Protein AF-A0A953BE94-F1 (afdb_monomer_lite)

Structure (mmCIF, N/CA/C/O backbone):
data_AF-A0A953BE94-F1
#
_entry.id   AF-A0A953BE94-F1
#
loop_
_atom_site.group_PDB
_atom_site.id
_atom_site.type_symbol
_atom_site.label_atom_id
_atom_site.label_alt_id
_atom_site.label_comp_id
_atom_site.label_asym_id
_atom_site.label_entity_id
_atom_site.label_seq_id
_atom_site.pdbx_PDB_ins_code
_atom_site.Cartn_x
_atom_site.Cartn_y
_atom_site.Cartn_z
_atom_site.occupancy
_atom_site.B_iso_or_equiv
_atom_site.auth_seq_id
_atom_site.auth_comp_id
_atom_site.auth_asym_id
_atom_site.auth_atom_id
_atom_site.pdbx_PDB_model_num
ATOM 1 N N . MET A 1 1 ? 0.375 1.382 -24.615 1.00 57.31 1 MET A N 1
ATOM 2 C CA . MET A 1 1 ? 0.357 1.898 -23.233 1.00 57.31 1 MET A CA 1
ATOM 3 C C . MET A 1 1 ? 1.741 2.446 -22.926 1.00 57.31 1 MET A C 1
ATOM 5 O O . MET A 1 1 ? 2.692 1.865 -23.439 1.00 57.31 1 MET A O 1
ATOM 9 N N . PRO A 1 2 ? 1.877 3.572 -22.210 1.00 75.00 2 PRO A N 1
ATOM 10 C CA . PRO A 1 2 ? 3.182 3.994 -21.699 1.00 75.00 2 PRO A CA 1
ATOM 11 C C . PRO A 1 2 ? 3.766 2.904 -20.785 1.00 75.00 2 PRO A C 1
ATOM 13 O O . PRO A 1 2 ? 3.002 2.212 -20.118 1.00 75.00 2 PRO A O 1
ATOM 16 N N . GLU A 1 3 ? 5.092 2.749 -20.783 1.00 88.25 3 GLU A N 1
ATOM 17 C CA . GLU A 1 3 ? 5.799 1.842 -19.863 1.00 88.25 3 GLU A CA 1
ATOM 18 C C . GLU A 1 3 ? 5.471 2.198 -18.411 1.00 88.25 3 GLU A C 1
ATOM 20 O O . GLU A 1 3 ? 5.645 3.352 -18.001 1.00 88.25 3 GLU A O 1
ATOM 25 N N . ASP A 1 4 ? 5.053 1.205 -17.632 1.00 94.31 4 ASP A N 1
ATOM 26 C CA . ASP A 1 4 ? 4.818 1.366 -16.198 1.00 94.31 4 ASP A CA 1
ATOM 27 C C . ASP A 1 4 ? 5.997 0.850 -15.350 1.00 94.31 4 ASP A C 1
ATOM 29 O O . ASP A 1 4 ? 7.037 0.432 -15.863 1.00 94.31 4 ASP A O 1
ATOM 33 N N . ALA A 1 5 ? 5.853 0.895 -14.023 1.00 96.38 5 ALA A N 1
ATOM 34 C CA . ALA A 1 5 ? 6.913 0.513 -13.096 1.00 96.38 5 ALA A CA 1
ATOM 35 C C . ALA A 1 5 ? 7.369 -0.956 -13.228 1.00 96.38 5 ALA A C 1
ATOM 37 O O . ALA A 1 5 ? 8.553 -1.238 -13.021 1.00 96.38 5 ALA A O 1
ATOM 38 N N . PHE A 1 6 ? 6.477 -1.882 -13.608 1.00 96.44 6 PHE A N 1
ATOM 39 C CA . PHE A 1 6 ? 6.854 -3.277 -13.852 1.00 96.44 6 PHE A CA 1
ATOM 40 C C . PHE A 1 6 ? 7.726 -3.389 -15.111 1.00 96.44 6 PHE A C 1
ATOM 42 O O . PHE A 1 6 ? 8.748 -4.075 -15.070 1.00 96.44 6 PHE A O 1
ATOM 49 N N . ASP A 1 7 ? 7.395 -2.665 -16.190 1.00 96.38 7 ASP A N 1
ATOM 50 C CA . ASP A 1 7 ? 8.205 -2.645 -17.422 1.00 96.38 7 ASP A CA 1
ATOM 51 C C . ASP A 1 7 ? 9.585 -2.024 -17.175 1.00 96.38 7 ASP A C 1
ATOM 53 O O . ASP A 1 7 ? 10.614 -2.579 -17.575 1.00 96.38 7 ASP A O 1
ATOM 57 N N . ILE A 1 8 ? 9.611 -0.893 -16.460 1.00 96.06 8 ILE A N 1
ATOM 58 C CA . ILE A 1 8 ? 10.833 -0.139 -16.145 1.00 96.06 8 ILE A CA 1
ATOM 59 C C . ILE A 1 8 ? 11.834 -1.017 -15.381 1.00 96.06 8 ILE A C 1
ATOM 61 O O . ILE A 1 8 ? 13.029 -1.028 -15.700 1.00 96.06 8 ILE A O 1
ATOM 65 N N . LEU A 1 9 ? 11.352 -1.792 -14.404 1.00 96.06 9 LEU A N 1
ATOM 66 C CA . LEU A 1 9 ? 12.181 -2.711 -13.619 1.00 96.06 9 LEU A CA 1
ATOM 67 C C . LEU A 1 9 ? 12.335 -4.102 -14.256 1.00 96.06 9 LEU A C 1
ATOM 69 O O . LEU A 1 9 ? 13.182 -4.879 -13.818 1.00 96.06 9 LEU A O 1
ATOM 73 N N . GLY A 1 10 ? 11.582 -4.413 -15.314 1.00 95.38 10 GLY A N 1
ATOM 74 C CA . GLY A 1 10 ? 11.594 -5.722 -15.970 1.00 95.38 10 GLY A CA 1
ATOM 75 C C . GLY A 1 10 ? 11.077 -6.847 -15.076 1.00 95.38 10 GLY A C 1
ATOM 76 O O . GLY A 1 10 ? 11.659 -7.933 -15.054 1.00 95.38 10 GLY A O 1
ATOM 77 N N . LEU A 1 11 ? 10.030 -6.571 -14.303 1.00 95.75 11 LEU A N 1
ATOM 78 C CA . LEU A 1 11 ? 9.400 -7.520 -13.394 1.00 95.75 11 LEU A CA 1
ATOM 79 C C . LEU A 1 11 ? 8.086 -8.030 -13.978 1.00 95.75 11 LEU A C 1
ATOM 81 O O . LEU A 1 11 ? 7.326 -7.275 -14.576 1.00 95.75 11 LEU A O 1
ATOM 85 N N . GLU A 1 12 ? 7.800 -9.310 -13.749 1.00 93.38 12 GLU A N 1
ATOM 86 C CA . GLU A 1 12 ? 6.478 -9.857 -14.053 1.00 93.38 12 GLU A CA 1
ATOM 87 C C . GLU A 1 12 ? 5.431 -9.177 -13.152 1.00 93.38 12 GLU A C 1
ATOM 89 O O . GLU A 1 12 ? 5.655 -9.113 -11.935 1.00 93.38 12 GLU A O 1
ATOM 94 N N . PRO A 1 13 ? 4.308 -8.677 -13.700 1.00 92.94 13 PRO A N 1
ATOM 95 C CA . PRO A 1 13 ? 3.277 -8.023 -12.906 1.00 92.94 13 PRO A CA 1
ATOM 96 C C . PRO A 1 13 ? 2.688 -8.951 -11.851 1.00 92.94 13 PRO A C 1
ATOM 98 O O . PRO A 1 13 ? 2.300 -10.084 -12.131 1.00 92.94 13 PRO A O 1
ATOM 101 N N . GLY A 1 14 ? 2.572 -8.450 -10.627 1.00 92.69 14 GLY A N 1
ATOM 102 C CA . GLY A 1 14 ? 2.005 -9.214 -9.527 1.00 92.69 14 GLY A CA 1
ATOM 103 C C . GLY A 1 14 ? 1.728 -8.343 -8.315 1.00 92.69 14 GLY A C 1
ATOM 104 O O . GLY A 1 14 ? 2.399 -7.339 -8.086 1.00 92.69 14 GLY A O 1
ATOM 105 N N . PHE A 1 15 ? 0.715 -8.729 -7.542 1.00 93.75 15 PHE A N 1
ATOM 106 C CA . PHE A 1 15 ? 0.374 -8.045 -6.296 1.00 93.75 15 PHE A CA 1
ATOM 107 C C . PHE A 1 15 ? 1.363 -8.445 -5.194 1.00 93.75 15 PHE A C 1
ATOM 109 O O . PHE A 1 15 ? 1.985 -7.598 -4.554 1.00 93.75 15 PHE A O 1
ATOM 116 N N . ASP A 1 16 ? 1.592 -9.750 -5.052 1.00 90.81 16 ASP A N 1
ATOM 117 C CA . ASP A 1 16 ? 2.459 -10.348 -4.035 1.00 90.81 16 ASP A CA 1
ATOM 118 C C . ASP A 1 16 ? 3.916 -10.484 -4.519 1.00 90.81 16 ASP A C 1
ATOM 120 O O . ASP A 1 16 ? 4.485 -11.573 -4.589 1.00 90.81 16 ASP A O 1
ATOM 124 N N . LEU A 1 17 ? 4.509 -9.367 -4.954 1.00 91.75 17 LEU A N 1
ATOM 125 C CA . LEU A 1 17 ? 5.937 -9.308 -5.265 1.00 91.75 17 LEU A CA 1
ATOM 126 C C . LEU A 1 17 ? 6.772 -9.194 -3.987 1.00 91.75 17 LEU A C 1
ATOM 128 O O . LEU A 1 17 ? 6.559 -8.289 -3.176 1.00 91.75 17 LEU A O 1
ATOM 132 N N . ASP A 1 18 ? 7.766 -10.073 -3.875 1.00 92.25 18 ASP A N 1
ATOM 133 C CA . ASP A 1 18 ? 8.800 -10.035 -2.842 1.00 92.25 18 ASP A CA 1
ATOM 134 C C . ASP A 1 18 ? 9.605 -8.716 -2.923 1.00 92.25 18 ASP A C 1
ATOM 136 O O . ASP A 1 18 ? 10.188 -8.431 -3.979 1.00 92.25 18 ASP A O 1
ATOM 140 N N . PRO A 1 19 ? 9.685 -7.920 -1.836 1.00 92.06 19 PRO A N 1
ATOM 141 C CA . PRO A 1 19 ? 10.509 -6.711 -1.780 1.00 92.06 19 PRO A CA 1
ATOM 142 C C . PRO A 1 19 ? 11.970 -6.946 -2.183 1.00 92.06 19 PRO A C 1
ATOM 144 O O . PRO A 1 19 ? 12.556 -6.133 -2.897 1.00 92.06 19 PRO A O 1
ATOM 147 N N . ALA A 1 20 ? 12.557 -8.092 -1.822 1.00 94.56 20 ALA A N 1
ATOM 148 C CA . ALA A 1 20 ? 13.929 -8.417 -2.206 1.00 94.56 20 ALA A CA 1
ATOM 149 C C . ALA A 1 20 ? 14.071 -8.608 -3.725 1.00 94.56 20 ALA A C 1
ATOM 151 O O . ALA A 1 20 ? 15.119 -8.310 -4.304 1.00 94.56 20 ALA A O 1
ATOM 152 N N . ARG A 1 21 ? 13.015 -9.078 -4.403 1.00 95.88 21 ARG A N 1
ATOM 153 C CA . ARG A 1 21 ? 12.985 -9.191 -5.867 1.00 95.88 21 ARG A CA 1
ATOM 154 C C . ARG A 1 21 ? 12.919 -7.815 -6.528 1.00 95.88 21 ARG A C 1
ATOM 156 O O . ARG A 1 21 ? 13.603 -7.610 -7.531 1.00 95.88 21 ARG A O 1
ATOM 163 N N . ILE A 1 22 ? 12.136 -6.892 -5.968 1.00 96.06 22 ILE A N 1
ATOM 164 C CA . ILE A 1 22 ? 12.036 -5.508 -6.454 1.00 96.06 22 ILE A CA 1
ATOM 165 C C . ILE A 1 22 ? 13.387 -4.805 -6.315 1.00 96.06 22 ILE A C 1
ATOM 167 O O . ILE A 1 22 ? 13.901 -4.267 -7.297 1.00 96.06 22 ILE A O 1
ATOM 171 N N . GLU A 1 23 ? 14.006 -4.899 -5.140 1.00 95.88 23 GLU A N 1
ATOM 172 C CA . GLU A 1 23 ? 15.301 -4.275 -4.869 1.00 95.88 23 GLU A CA 1
ATOM 173 C C . GLU A 1 23 ? 16.400 -4.814 -5.793 1.00 95.88 23 GLU A C 1
ATOM 175 O O . GLU A 1 23 ? 17.142 -4.054 -6.415 1.00 95.88 23 GLU A O 1
ATOM 180 N N . ARG A 1 24 ? 16.467 -6.137 -5.981 1.00 96.62 24 ARG A N 1
ATOM 181 C CA . ARG A 1 24 ? 17.434 -6.744 -6.908 1.00 96.62 24 ARG A CA 1
ATOM 182 C C . ARG A 1 24 ? 17.240 -6.271 -8.348 1.00 96.62 24 ARG A C 1
ATOM 184 O O . ARG A 1 24 ? 18.232 -6.039 -9.045 1.00 96.62 24 ARG A O 1
ATOM 191 N N . ALA A 1 25 ? 15.994 -6.145 -8.802 1.00 96.38 25 ALA A N 1
ATOM 192 C CA . ALA A 1 25 ? 15.691 -5.646 -10.140 1.00 96.38 25 ALA A CA 1
ATOM 193 C C . ALA A 1 25 ? 16.119 -4.179 -10.297 1.00 96.38 25 ALA A C 1
ATOM 195 O O . ALA A 1 25 ? 16.775 -3.838 -11.282 1.00 96.38 25 ALA A O 1
ATOM 196 N N . PHE A 1 26 ? 15.840 -3.344 -9.293 1.00 96.81 26 PHE A N 1
ATOM 197 C CA . PHE A 1 26 ? 16.285 -1.954 -9.250 1.00 96.81 26 PHE A CA 1
ATOM 198 C C . PHE A 1 26 ? 17.809 -1.832 -9.323 1.00 96.81 26 PHE A C 1
ATOM 200 O O . PHE A 1 26 ? 18.309 -1.175 -10.235 1.00 96.81 26 PHE A O 1
ATOM 207 N N . LEU A 1 27 ? 18.554 -2.511 -8.443 1.00 95.31 27 LEU A N 1
ATOM 208 C CA . LEU A 1 27 ? 20.021 -2.449 -8.422 1.00 95.31 27 LEU A CA 1
ATOM 209 C C . LEU A 1 27 ? 20.637 -2.906 -9.751 1.00 95.31 27 LEU A C 1
ATOM 211 O O . LEU A 1 27 ? 21.563 -2.277 -10.263 1.00 95.31 27 LEU A O 1
ATOM 215 N N . THR A 1 28 ? 20.084 -3.967 -10.348 1.00 94.69 28 THR A N 1
ATOM 216 C CA . THR A 1 28 ? 20.544 -4.487 -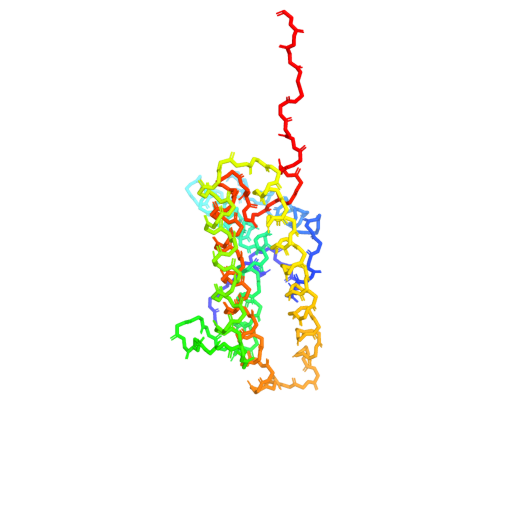11.646 1.00 94.69 28 THR A CA 1
ATOM 217 C C . THR A 1 28 ? 20.375 -3.456 -12.762 1.00 94.69 28 THR A C 1
ATOM 219 O O . THR A 1 28 ? 21.256 -3.320 -13.612 1.00 94.69 28 THR A O 1
ATOM 222 N N . ARG A 1 29 ? 19.254 -2.723 -12.775 1.00 93.31 29 ARG A N 1
ATOM 223 C CA . ARG A 1 29 ? 18.978 -1.687 -13.780 1.00 93.31 29 ARG A CA 1
ATOM 224 C C . ARG A 1 29 ? 19.760 -0.402 -13.510 1.00 93.31 29 ARG A C 1
ATOM 226 O O . ARG A 1 29 ? 20.298 0.174 -14.448 1.00 93.31 29 ARG A O 1
ATOM 233 N N . ALA A 1 30 ? 19.882 0.012 -12.251 1.00 91.75 30 ALA A N 1
ATOM 234 C CA . ALA A 1 30 ? 20.617 1.214 -11.854 1.00 91.75 30 ALA A CA 1
ATOM 235 C C . ALA A 1 30 ? 22.116 1.114 -12.180 1.00 91.75 30 ALA A C 1
ATOM 237 O O . ALA A 1 30 ? 22.731 2.094 -12.588 1.00 91.75 30 ALA A O 1
ATOM 238 N N . ALA A 1 31 ? 22.703 -0.085 -12.106 1.00 89.50 31 ALA A N 1
ATOM 239 C CA . ALA A 1 31 ? 24.090 -0.307 -12.522 1.00 89.50 31 ALA A CA 1
ATOM 240 C C . ALA A 1 31 ? 24.345 0.013 -14.013 1.00 89.50 31 ALA A C 1
ATOM 242 O O . ALA A 1 31 ? 25.485 0.244 -14.407 1.00 89.50 31 ALA A O 1
ATOM 243 N N . GLN A 1 32 ? 23.298 0.043 -14.843 1.00 86.38 32 GLN A N 1
ATOM 244 C CA . GLN A 1 32 ? 23.388 0.305 -16.283 1.00 86.38 32 GLN A CA 1
ATOM 245 C C . GLN A 1 32 ? 23.174 1.786 -16.637 1.00 86.38 32 GLN A C 1
ATOM 247 O O . GLN A 1 32 ? 23.294 2.150 -17.803 1.00 86.38 32 GLN A O 1
ATOM 252 N N . THR A 1 33 ? 22.869 2.650 -15.660 1.00 83.38 33 THR A N 1
ATOM 253 C CA . THR A 1 33 ? 22.589 4.080 -15.888 1.00 83.38 33 THR A CA 1
ATOM 254 C C . THR A 1 33 ? 23.785 4.989 -15.607 1.00 83.38 33 THR A C 1
ATOM 256 O O . THR A 1 33 ? 23.601 6.194 -15.471 1.00 83.38 33 THR A O 1
ATOM 259 N N . HIS A 1 34 ? 25.002 4.445 -15.484 1.00 75.75 34 HIS A N 1
ATOM 260 C CA . HIS A 1 34 ? 26.202 5.247 -15.226 1.00 75.75 34 HIS A CA 1
ATOM 261 C C . HIS A 1 34 ? 26.464 6.236 -16.381 1.00 75.75 34 HIS A C 1
ATOM 263 O O . HIS A 1 34 ? 26.349 5.826 -17.541 1.00 75.75 34 HIS A O 1
ATOM 269 N N . PRO A 1 35 ? 26.857 7.497 -16.114 1.00 69.94 35 PRO A N 1
ATOM 270 C CA . PRO A 1 35 ? 27.087 8.480 -17.171 1.00 69.94 35 PRO A CA 1
ATOM 271 C C . PRO A 1 35 ? 28.099 8.035 -18.227 1.00 69.94 35 PRO A C 1
ATOM 273 O O . PRO A 1 35 ? 27.842 8.199 -19.413 1.00 69.94 35 PRO A O 1
ATOM 276 N N . ASP A 1 36 ? 29.165 7.339 -17.827 1.00 74.50 36 ASP A N 1
ATOM 277 C CA . ASP A 1 36 ? 30.141 6.754 -18.763 1.00 74.50 36 ASP A CA 1
ATOM 278 C C . ASP A 1 36 ? 29.531 5.745 -19.758 1.00 74.50 36 ASP A C 1
ATOM 280 O O . ASP A 1 36 ? 30.073 5.544 -20.842 1.00 74.50 36 ASP A O 1
ATOM 284 N N . LEU A 1 37 ? 28.411 5.100 -19.409 1.00 75.75 37 LEU A N 1
ATOM 285 C CA . LEU A 1 37 ? 27.692 4.166 -20.286 1.00 75.75 37 LEU A CA 1
ATOM 286 C C . LEU A 1 37 ? 26.644 4.875 -21.153 1.00 75.75 37 LEU A C 1
ATOM 288 O O . LEU A 1 37 ? 26.351 4.429 -22.262 1.00 75.75 37 LEU A O 1
ATOM 292 N N . VAL A 1 38 ? 26.057 5.958 -20.641 1.00 76.62 38 VAL A N 1
ATOM 293 C CA . VAL A 1 38 ? 24.963 6.701 -21.287 1.00 76.62 38 VAL A CA 1
ATOM 294 C C . VAL A 1 38 ? 25.494 7.831 -22.184 1.00 76.62 38 VAL A C 1
ATOM 296 O O . VAL A 1 38 ? 24.814 8.230 -23.130 1.00 76.62 38 VAL A O 1
ATOM 299 N N . GLY A 1 39 ? 26.716 8.303 -21.926 1.00 75.50 39 GLY A N 1
ATOM 300 C CA . GLY A 1 39 ? 27.407 9.359 -22.668 1.00 75.50 39 GLY A CA 1
ATOM 301 C C . GLY A 1 39 ? 26.888 10.776 -22.400 1.00 75.50 39 GLY A C 1
ATOM 302 O O . GLY A 1 39 ? 27.288 11.695 -23.110 1.00 75.50 39 GLY A O 1
ATOM 303 N N . ASP A 1 40 ? 25.984 10.940 -21.429 1.00 86.56 40 ASP A N 1
ATOM 304 C CA . ASP A 1 40 ? 25.298 12.193 -21.097 1.00 86.56 40 ASP A CA 1
ATOM 305 C C . ASP A 1 40 ? 24.798 12.157 -19.638 1.00 86.56 40 ASP A C 1
ATOM 307 O O . ASP A 1 40 ? 23.971 11.310 -19.275 1.00 86.56 40 ASP A O 1
ATOM 311 N N . ASP A 1 41 ? 25.310 13.074 -18.813 1.00 84.75 41 ASP A N 1
ATOM 312 C CA . ASP A 1 41 ? 25.014 13.185 -17.380 1.00 84.75 41 ASP A CA 1
ATOM 313 C C . ASP A 1 41 ? 23.529 13.470 -17.112 1.00 84.75 41 ASP A C 1
ATOM 315 O O . ASP A 1 41 ? 22.927 12.853 -16.226 1.00 84.75 41 ASP A O 1
ATOM 319 N N . ASP A 1 42 ? 22.904 14.348 -17.902 1.00 87.31 42 ASP A N 1
ATOM 320 C CA . ASP A 1 42 ? 21.500 14.732 -17.712 1.00 87.31 42 ASP A CA 1
ATOM 321 C C . ASP A 1 42 ? 20.579 13.550 -18.021 1.00 87.31 42 ASP A C 1
ATOM 323 O O . ASP A 1 42 ? 19.617 13.253 -17.300 1.00 87.31 42 ASP A O 1
ATOM 327 N N . ARG A 1 43 ? 20.913 12.807 -19.079 1.00 87.25 43 ARG A N 1
ATOM 328 C CA . ARG A 1 43 ? 20.192 11.592 -19.456 1.00 87.25 43 ARG A CA 1
ATOM 329 C C . ARG A 1 43 ? 20.371 10.483 -18.420 1.00 87.25 43 ARG A C 1
ATOM 331 O O . ARG A 1 43 ? 19.398 9.794 -18.104 1.00 87.25 43 ARG A O 1
ATOM 338 N N . ALA A 1 44 ? 21.576 10.308 -17.883 1.00 88.12 44 ALA A N 1
ATOM 339 C CA . ALA A 1 44 ? 21.853 9.345 -16.819 1.00 88.12 44 ALA A CA 1
ATOM 340 C C . ALA A 1 44 ? 21.043 9.659 -15.549 1.00 88.12 44 ALA A C 1
ATOM 342 O O . ALA A 1 44 ? 20.379 8.773 -15.001 1.00 88.12 44 ALA A O 1
ATOM 343 N N . ALA A 1 45 ? 21.013 10.928 -15.133 1.00 88.75 45 ALA A N 1
ATOM 344 C CA . ALA A 1 45 ? 20.229 11.382 -13.989 1.00 88.75 45 ALA A CA 1
ATOM 345 C C . ALA A 1 45 ? 18.721 11.148 -14.189 1.00 88.75 45 ALA A C 1
ATOM 347 O O . ALA A 1 45 ? 18.047 10.630 -13.293 1.00 88.75 45 ALA A O 1
ATOM 348 N N . ALA A 1 46 ? 18.190 11.451 -15.379 1.00 90.94 46 ALA A N 1
ATOM 349 C CA . ALA A 1 46 ? 16.784 11.211 -15.704 1.00 90.94 46 ALA A CA 1
ATOM 350 C C . ALA A 1 46 ? 16.411 9.717 -15.638 1.00 90.94 46 ALA A C 1
ATOM 352 O O . ALA A 1 46 ? 15.355 9.358 -15.109 1.00 90.94 46 ALA A O 1
ATOM 353 N N . LEU A 1 47 ? 17.285 8.829 -16.126 1.00 90.94 47 LEU A N 1
ATOM 354 C CA . LEU A 1 47 ? 17.085 7.378 -16.044 1.00 90.94 47 LEU A CA 1
ATOM 355 C C . LEU A 1 47 ? 17.120 6.876 -14.595 1.00 90.94 47 LEU A C 1
ATOM 357 O O . LEU A 1 47 ? 16.249 6.100 -14.197 1.00 90.94 47 LEU A O 1
ATOM 361 N N . ALA A 1 48 ? 18.073 7.347 -13.788 1.00 91.50 48 ALA A N 1
ATOM 362 C CA . ALA A 1 48 ? 18.171 6.986 -12.375 1.00 91.50 48 ALA A CA 1
ATOM 363 C C . ALA A 1 48 ? 16.932 7.434 -11.576 1.00 91.50 48 ALA A C 1
ATOM 365 O O . ALA A 1 48 ? 16.391 6.668 -10.770 1.00 91.50 48 ALA A O 1
ATOM 366 N N . ALA A 1 49 ? 16.430 8.645 -11.842 1.00 93.06 49 ALA A N 1
ATOM 367 C CA . ALA A 1 49 ? 15.199 9.150 -11.240 1.00 93.06 49 ALA A CA 1
ATOM 368 C C . ALA A 1 49 ? 13.989 8.281 -11.619 1.00 93.06 49 ALA A C 1
ATOM 370 O O . ALA A 1 49 ? 13.198 7.910 -10.750 1.00 93.06 49 ALA A O 1
ATOM 371 N N . ARG A 1 50 ? 13.887 7.884 -12.895 1.00 95.19 50 ARG A N 1
ATOM 372 C CA . ARG A 1 50 ? 12.824 7.000 -13.394 1.00 95.19 50 ARG A CA 1
ATOM 373 C C . ARG A 1 50 ? 12.852 5.615 -12.737 1.00 95.19 50 ARG A C 1
ATOM 375 O O . ARG A 1 50 ? 11.801 5.101 -12.366 1.00 95.19 50 ARG A O 1
ATOM 382 N N . LEU A 1 51 ? 14.035 5.022 -12.556 1.00 95.94 51 LEU A N 1
ATOM 383 C CA . LEU A 1 51 ? 14.190 3.741 -11.853 1.00 95.94 51 LEU A CA 1
ATOM 384 C C . LEU A 1 51 ? 13.808 3.845 -10.374 1.00 95.94 51 LEU A C 1
ATOM 386 O O . LEU A 1 51 ? 13.150 2.955 -9.839 1.00 95.94 51 LEU A O 1
ATOM 390 N N . THR A 1 52 ? 14.204 4.939 -9.722 1.00 95.38 52 THR A N 1
ATOM 391 C CA . THR A 1 52 ? 13.889 5.187 -8.308 1.00 95.38 52 THR A CA 1
ATOM 392 C C . THR A 1 52 ? 12.387 5.345 -8.099 1.00 95.38 52 THR A C 1
ATOM 394 O O . THR A 1 52 ? 11.830 4.773 -7.162 1.00 95.38 52 THR A O 1
ATOM 397 N N . ASP A 1 53 ? 11.716 6.079 -8.989 1.00 96.44 53 ASP A N 1
ATOM 398 C CA . ASP A 1 53 ? 10.264 6.226 -8.955 1.00 96.44 53 ASP A CA 1
ATOM 399 C C . ASP A 1 53 ? 9.549 4.890 -9.198 1.00 96.44 53 ASP A C 1
ATOM 401 O O . ASP A 1 53 ? 8.662 4.530 -8.428 1.00 96.44 53 ASP A O 1
ATOM 405 N N . ALA A 1 54 ? 9.986 4.103 -10.187 1.00 96.62 54 ALA A N 1
ATOM 406 C CA . ALA A 1 54 ? 9.428 2.774 -10.433 1.00 96.62 54 ALA A CA 1
ATOM 407 C C . ALA A 1 54 ? 9.579 1.848 -9.216 1.00 96.62 54 ALA A C 1
ATOM 409 O O . ALA A 1 54 ? 8.613 1.193 -8.826 1.00 96.62 54 ALA A O 1
ATOM 410 N N . ARG A 1 55 ? 10.751 1.839 -8.563 1.00 97.12 55 ARG A N 1
ATOM 411 C CA . ARG A 1 55 ? 10.952 1.086 -7.315 1.00 97.12 55 ARG A CA 1
ATOM 412 C C . ARG A 1 55 ? 9.974 1.538 -6.237 1.00 97.12 55 ARG A C 1
ATOM 414 O O . ARG A 1 55 ? 9.279 0.699 -5.682 1.00 97.12 55 ARG A O 1
ATOM 421 N N . ARG A 1 56 ? 9.858 2.846 -5.989 1.00 95.94 56 ARG A N 1
ATOM 422 C CA . ARG A 1 56 ? 8.927 3.399 -4.990 1.00 95.94 56 ARG A CA 1
ATOM 423 C C . ARG A 1 56 ? 7.475 2.999 -5.266 1.00 95.94 56 ARG A C 1
ATOM 425 O O . ARG A 1 56 ? 6.765 2.613 -4.343 1.00 95.94 56 ARG A O 1
ATOM 432 N N . GLN A 1 57 ? 7.041 3.072 -6.524 1.00 95.75 57 GLN A N 1
ATOM 433 C CA . GLN A 1 57 ? 5.691 2.670 -6.924 1.00 95.75 57 GLN A CA 1
ATOM 434 C C . GLN A 1 57 ? 5.436 1.176 -6.697 1.00 95.75 57 GLN A C 1
ATOM 436 O O . GLN A 1 57 ? 4.324 0.804 -6.326 1.00 95.75 57 GLN A O 1
ATOM 441 N N . LEU A 1 58 ? 6.438 0.321 -6.927 1.00 96.19 58 LEU A N 1
ATOM 442 C CA . LEU A 1 58 ? 6.303 -1.103 -6.647 1.00 96.19 58 LEU A CA 1
ATOM 443 C C . LEU A 1 58 ? 6.446 -1.413 -5.157 1.00 96.19 58 LEU A C 1
ATOM 445 O O . LEU A 1 58 ? 5.753 -2.305 -4.703 1.00 96.19 58 LEU A O 1
ATOM 449 N N . ASP A 1 59 ? 7.270 -0.721 -4.376 1.00 94.56 59 ASP A N 1
ATOM 450 C CA . ASP A 1 59 ? 7.398 -0.964 -2.930 1.00 94.56 59 ASP A CA 1
ATOM 451 C C . ASP A 1 59 ? 6.093 -0.640 -2.179 1.00 94.56 59 ASP A C 1
ATOM 453 O O . ASP A 1 59 ? 5.683 -1.396 -1.297 1.00 94.56 59 ASP A O 1
ATOM 457 N N . ASN A 1 60 ? 5.381 0.416 -2.587 1.00 93.00 60 ASN A N 1
ATOM 458 C CA . ASN A 1 60 ? 4.062 0.752 -2.055 1.00 93.00 60 ASN A CA 1
ATOM 459 C C . ASN A 1 60 ? 2.987 -0.215 -2.592 1.00 93.00 60 ASN A C 1
ATOM 461 O O . ASN A 1 60 ? 2.668 -0.233 -3.785 1.00 93.00 60 ASN A O 1
ATOM 465 N N . LEU A 1 61 ? 2.375 -0.999 -1.699 1.00 94.50 61 LEU A N 1
ATOM 466 C CA . LEU A 1 61 ? 1.402 -2.025 -2.087 1.00 94.50 61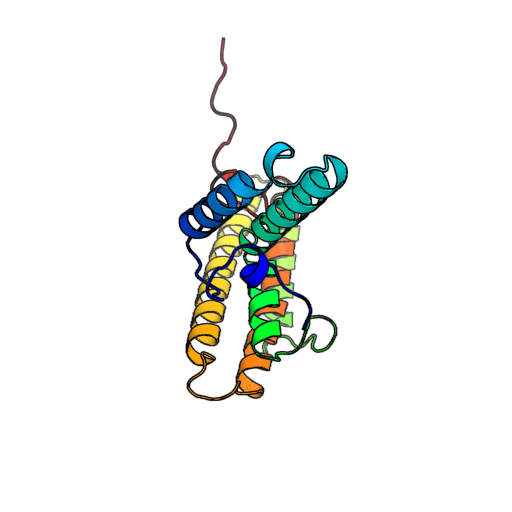 LEU A CA 1
ATOM 467 C C . LEU A 1 61 ? 0.135 -1.435 -2.733 1.00 94.50 61 LEU A C 1
ATOM 469 O O . LEU A 1 61 ? -0.410 -2.039 -3.656 1.00 94.50 61 LEU A O 1
ATOM 473 N N . GLU A 1 62 ? -0.322 -0.255 -2.299 1.00 94.12 62 GLU A N 1
ATOM 474 C CA . GLU A 1 62 ? -1.503 0.410 -2.872 1.00 94.12 62 GLU A CA 1
ATOM 475 C C . GLU A 1 62 ? -1.247 0.796 -4.337 1.00 94.12 62 GLU A C 1
ATOM 477 O O . GLU A 1 62 ? -2.048 0.509 -5.231 1.00 94.12 62 GLU A O 1
ATOM 482 N N . THR A 1 63 ? -0.100 1.407 -4.606 1.00 95.12 63 THR A N 1
ATOM 483 C CA . THR A 1 63 ? 0.322 1.855 -5.933 1.00 95.12 63 THR A CA 1
ATOM 484 C C . THR A 1 63 ? 0.542 0.654 -6.843 1.00 95.12 63 THR A C 1
ATOM 486 O O . THR A 1 63 ? -0.024 0.610 -7.938 1.00 95.12 63 THR A O 1
ATOM 489 N N . ARG A 1 64 ? 1.240 -0.378 -6.355 1.00 96.38 64 ARG A N 1
ATOM 490 C CA . ARG A 1 64 ? 1.410 -1.662 -7.049 1.00 96.38 64 ARG A CA 1
ATOM 491 C C . ARG A 1 64 ? 0.070 -2.290 -7.441 1.00 96.38 64 ARG A C 1
ATOM 493 O O . ARG A 1 64 ? -0.086 -2.740 -8.574 1.00 96.38 64 ARG A O 1
ATOM 500 N N . ALA A 1 65 ? -0.909 -2.297 -6.536 1.00 96.31 65 ALA A N 1
ATOM 501 C CA . ALA A 1 65 ? -2.236 -2.849 -6.802 1.00 96.31 65 ALA A CA 1
ATOM 502 C C . ALA A 1 65 ? -2.982 -2.079 -7.896 1.00 96.31 65 ALA A C 1
ATOM 504 O O . ALA A 1 65 ? -3.599 -2.685 -8.771 1.00 96.31 65 ALA A O 1
ATOM 505 N N . ASN A 1 66 ? -2.914 -0.745 -7.868 1.00 96.12 66 ASN A N 1
ATOM 506 C CA . ASN A 1 66 ? -3.537 0.094 -8.890 1.00 96.12 66 ASN A CA 1
ATOM 507 C C . ASN A 1 66 ? -2.876 -0.103 -10.265 1.00 96.12 66 ASN A C 1
ATOM 509 O O . ASN A 1 66 ? -3.591 -0.198 -11.262 1.00 96.12 66 ASN A O 1
ATOM 513 N N . LEU A 1 67 ? -1.543 -0.215 -10.324 1.00 95.44 67 LEU A N 1
ATOM 514 C CA . LEU A 1 67 ? -0.816 -0.524 -11.561 1.00 95.44 67 LEU A CA 1
ATOM 515 C C . LEU A 1 67 ? -1.220 -1.892 -12.122 1.00 95.44 67 LEU A C 1
ATOM 517 O O . LEU A 1 67 ? -1.514 -2.016 -13.310 1.00 95.44 67 LEU A O 1
ATOM 521 N N . LEU A 1 68 ? -1.289 -2.914 -11.265 1.00 94.56 68 LEU A N 1
ATOM 522 C CA . LEU A 1 68 ? -1.701 -4.252 -11.679 1.00 94.56 68 LEU A CA 1
ATOM 523 C C . LEU A 1 68 ? -3.149 -4.276 -12.182 1.00 94.56 68 LEU A C 1
ATOM 525 O O . LEU A 1 68 ? -3.427 -4.884 -13.211 1.00 94.56 68 LEU A O 1
ATOM 529 N N . LEU A 1 69 ? -4.067 -3.593 -11.493 1.00 94.75 69 LEU A N 1
ATOM 530 C CA . LEU A 1 69 ? -5.457 -3.490 -11.933 1.00 94.75 69 LEU A CA 1
ATOM 531 C C . LEU A 1 69 ? -5.568 -2.785 -13.292 1.00 94.75 69 LEU A C 1
ATOM 533 O O . LEU A 1 69 ? -6.331 -3.235 -14.143 1.00 94.75 69 LEU A O 1
ATOM 537 N N . ALA A 1 70 ? -4.784 -1.726 -13.516 1.00 93.56 70 ALA A N 1
ATOM 538 C CA . ALA A 1 70 ? -4.742 -1.025 -14.797 1.00 93.56 70 ALA A CA 1
ATOM 539 C C . ALA A 1 70 ? -4.220 -1.918 -15.937 1.00 93.56 70 ALA A C 1
ATOM 541 O O . ALA A 1 70 ? -4.760 -1.864 -17.038 1.00 93.56 70 ALA A O 1
ATOM 542 N N . ARG A 1 71 ? -3.228 -2.787 -15.680 1.00 91.50 71 ARG A N 1
ATOM 543 C CA . ARG A 1 71 ? -2.750 -3.782 -16.663 1.00 91.50 71 ARG A CA 1
ATOM 544 C C . ARG A 1 71 ? -3.794 -4.823 -17.052 1.00 91.50 71 ARG A C 1
ATOM 546 O O . ARG A 1 71 ? -3.687 -5.413 -18.121 1.00 91.50 71 ARG A O 1
ATOM 553 N N . LEU A 1 72 ? -4.765 -5.068 -16.180 1.00 91.12 72 LEU A N 1
ATOM 554 C CA . LEU A 1 72 ? -5.881 -5.972 -16.437 1.00 91.12 72 LEU A CA 1
ATOM 555 C C . LEU A 1 72 ? -7.084 -5.247 -17.065 1.00 91.12 72 LEU A C 1
ATOM 557 O O . LEU A 1 72 ? -8.165 -5.822 -17.104 1.00 91.12 72 LEU A O 1
ATOM 561 N N . ASP A 1 73 ? -6.919 -3.996 -17.513 1.00 91.56 73 ASP A N 1
ATOM 562 C CA . ASP A 1 73 ? -7.992 -3.125 -18.017 1.00 91.56 73 ASP A CA 1
ATOM 563 C C . ASP A 1 73 ? -9.121 -2.889 -16.991 1.00 91.56 73 ASP A C 1
ATOM 565 O O . ASP A 1 73 ? -10.285 -2.655 -17.328 1.00 91.56 73 ASP A O 1
ATOM 569 N N . GLY A 1 74 ? -8.780 -2.952 -15.701 1.00 92.88 74 GLY A N 1
ATOM 570 C CA . GLY A 1 74 ? -9.698 -2.666 -14.608 1.00 92.88 7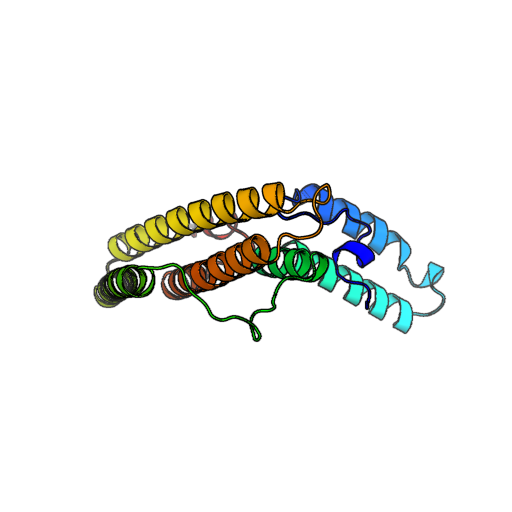4 GLY A CA 1
ATOM 571 C C . GLY A 1 74 ? -9.927 -1.165 -14.390 1.00 92.88 74 GLY A C 1
ATOM 572 O O . GLY A 1 74 ? -9.130 -0.330 -14.824 1.00 92.88 74 GLY A O 1
ATOM 573 N N . PRO A 1 75 ? -11.011 -0.791 -13.686 1.00 95.19 75 PRO A N 1
ATOM 574 C CA . PRO A 1 75 ? -11.348 0.609 -13.470 1.00 95.19 75 PRO A CA 1
ATOM 575 C C . PRO A 1 75 ? -10.375 1.292 -12.501 1.00 95.19 75 PRO A C 1
ATOM 577 O O . PRO A 1 75 ? -10.043 0.774 -11.431 1.00 95.19 75 PRO A O 1
ATOM 580 N N . GLY A 1 76 ? -9.967 2.508 -12.851 1.00 93.62 76 GLY A N 1
ATOM 581 C CA . GLY A 1 76 ? -9.200 3.393 -11.983 1.00 93.62 76 GLY A CA 1
ATOM 582 C C . GLY A 1 76 ? -10.043 4.015 -10.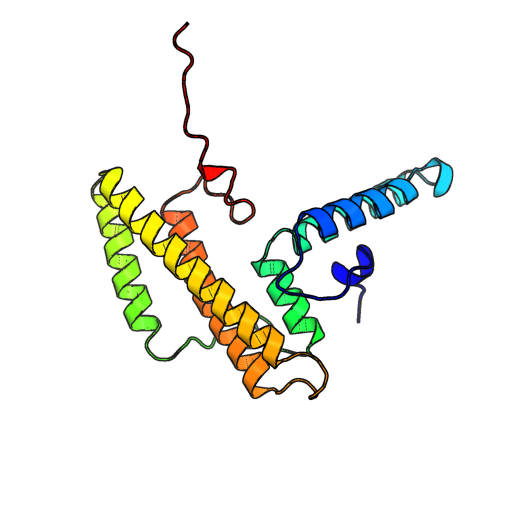863 1.00 93.62 76 GLY A C 1
ATOM 583 O O . GLY A 1 76 ? -11.275 4.002 -10.885 1.00 93.62 76 GLY A O 1
ATOM 584 N N . LYS A 1 77 ? -9.365 4.633 -9.889 1.00 91.38 77 LYS A N 1
ATOM 585 C CA . LYS A 1 77 ? -9.983 5.281 -8.712 1.00 91.38 77 LYS A CA 1
ATOM 586 C C . LYS A 1 77 ? -11.051 6.334 -9.038 1.00 91.38 77 LYS A C 1
ATOM 588 O O . LYS A 1 77 ? -12.004 6.498 -8.284 1.00 91.38 77 LYS A O 1
ATOM 593 N N . ASP A 1 78 ? -10.888 7.050 -10.149 1.00 92.44 78 ASP A N 1
ATOM 594 C CA . ASP A 1 78 ? -11.806 8.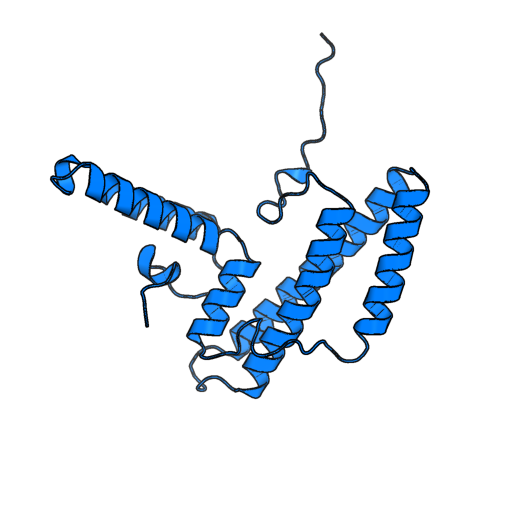117 -10.558 1.00 92.44 78 ASP A CA 1
ATOM 595 C C . ASP A 1 78 ? -12.988 7.587 -11.382 1.00 92.44 78 ASP A C 1
ATOM 597 O O . ASP A 1 78 ? -13.994 8.278 -11.522 1.00 92.44 78 ASP A O 1
ATOM 601 N N . GLN A 1 79 ? -12.884 6.354 -11.889 1.00 93.81 79 GLN A N 1
ATOM 602 C CA . GLN A 1 79 ? -13.910 5.700 -12.703 1.00 93.81 79 GLN A CA 1
ATOM 603 C C . GLN A 1 79 ? -14.925 4.930 -11.853 1.00 93.81 79 GLN A C 1
ATOM 605 O O . GLN A 1 79 ? -16.087 4.836 -12.239 1.00 93.81 79 GLN A O 1
ATOM 610 N N . ASP A 1 80 ? -14.509 4.391 -10.703 1.00 94.50 80 ASP A N 1
ATOM 611 C CA . ASP A 1 80 ? -15.382 3.615 -9.824 1.00 94.50 80 ASP A CA 1
ATOM 612 C C . ASP A 1 80 ? -15.029 3.825 -8.339 1.00 94.50 80 ASP A C 1
ATOM 614 O O . ASP A 1 80 ? -13.960 3.443 -7.849 1.00 94.50 80 ASP A O 1
ATOM 618 N N . LYS A 1 81 ? -15.975 4.438 -7.619 1.00 95.00 81 LYS A N 1
ATOM 619 C CA . LYS A 1 81 ? -15.899 4.772 -6.186 1.00 95.00 81 LYS A CA 1
ATOM 620 C C . LYS A 1 81 ? -16.782 3.863 -5.325 1.00 95.00 81 LYS A C 1
ATOM 622 O O . LYS A 1 81 ? -17.089 4.211 -4.187 1.00 95.00 81 LYS A O 1
ATOM 627 N N . SER A 1 82 ? -17.216 2.726 -5.871 1.00 96.12 82 SER A N 1
ATOM 628 C CA . SER A 1 82 ? -18.065 1.766 -5.167 1.00 96.12 82 SER A CA 1
ATOM 629 C C . SER A 1 82 ? -17.364 1.216 -3.928 1.00 96.12 82 SER A C 1
ATOM 631 O O . SER A 1 82 ? -16.142 1.035 -3.907 1.00 96.12 82 SER A O 1
ATOM 633 N N . LEU A 1 83 ? -18.159 0.941 -2.899 1.00 96.75 83 LEU A N 1
ATOM 634 C CA . LEU A 1 83 ? -17.728 0.353 -1.635 1.00 96.75 83 LEU A CA 1
ATOM 635 C C . LEU A 1 83 ? -18.481 -0.964 -1.405 1.00 96.75 83 LEU A C 1
ATOM 637 O O . LEU A 1 83 ? -19.577 -1.134 -1.949 1.00 96.75 83 LEU A O 1
ATOM 641 N N . PRO A 1 84 ? -17.923 -1.903 -0.617 1.00 96.19 84 PRO A N 1
ATOM 642 C CA . PRO A 1 84 ? -18.629 -3.124 -0.258 1.00 96.19 84 PRO A CA 1
ATOM 643 C C . PRO A 1 84 ? -19.964 -2.809 0.427 1.00 96.19 84 PRO A C 1
ATOM 645 O O . PRO A 1 84 ? -20.096 -1.816 1.147 1.00 96.19 84 PRO A O 1
ATOM 648 N N . SER A 1 85 ? -20.960 -3.671 0.227 1.00 93.69 85 SER A N 1
ATOM 649 C CA . SER A 1 85 ? -22.234 -3.553 0.942 1.00 93.69 85 SER A CA 1
ATOM 650 C C . SER A 1 85 ? -21.999 -3.593 2.453 1.00 93.69 85 SER A C 1
ATOM 652 O O . SER A 1 85 ? -21.220 -4.413 2.925 1.00 93.69 85 SER A O 1
ATOM 654 N N . GLY A 1 86 ? -22.667 -2.716 3.206 1.00 93.50 86 GLY A N 1
ATOM 655 C CA . GLY A 1 86 ? -22.510 -2.610 4.664 1.00 93.50 86 GLY A CA 1
ATOM 656 C C . GLY A 1 86 ? -21.277 -1.825 5.130 1.00 93.50 86 GLY A C 1
ATOM 657 O O . GLY A 1 86 ? -21.280 -1.322 6.251 1.00 93.50 86 GLY A O 1
ATOM 658 N N . PHE A 1 87 ? -20.286 -1.598 4.261 1.00 95.31 87 PHE A N 1
ATOM 659 C CA . PHE A 1 87 ? -19.015 -0.973 4.644 1.00 95.31 87 PHE A CA 1
ATOM 660 C C . PHE A 1 87 ? -19.167 0.430 5.241 1.00 95.31 87 PHE A C 1
ATOM 662 O O . PHE A 1 87 ? -18.418 0.803 6.136 1.00 95.31 87 PHE A O 1
ATOM 669 N N . LEU A 1 88 ? -20.137 1.220 4.767 1.00 94.38 88 LEU A N 1
ATOM 670 C CA . LEU A 1 88 ? -20.367 2.569 5.296 1.00 94.38 88 LEU A CA 1
ATOM 671 C C . LEU A 1 88 ? -20.764 2.564 6.777 1.00 94.38 88 LEU A C 1
ATOM 673 O O . LEU A 1 88 ? -20.380 3.476 7.496 1.00 94.38 88 LEU A O 1
ATOM 677 N N . VAL A 1 89 ? -21.503 1.550 7.228 1.00 95.06 89 VAL A N 1
ATOM 678 C CA . VAL A 1 89 ? -21.867 1.416 8.645 1.00 95.06 89 VAL A CA 1
ATOM 679 C C . VAL A 1 89 ? -20.632 1.002 9.442 1.00 95.06 89 VAL A C 1
ATOM 681 O O . VAL A 1 89 ? -20.253 1.682 10.388 1.00 95.06 89 VAL A O 1
ATOM 684 N N . GLU A 1 90 ? -19.926 -0.032 8.977 1.00 93.94 90 GLU A N 1
ATOM 685 C CA . GLU A 1 90 ? -18.707 -0.537 9.623 1.00 93.94 90 GLU A CA 1
ATOM 686 C C . GLU A 1 90 ? -17.629 0.546 9.790 1.00 93.94 90 GLU A C 1
ATOM 688 O O . GLU A 1 90 ? -16.994 0.647 10.841 1.00 93.94 90 GLU A O 1
ATOM 693 N N . ILE A 1 91 ? -17.414 1.376 8.762 1.00 94.38 91 ILE A N 1
ATOM 694 C CA . ILE A 1 91 ? -16.385 2.421 8.797 1.00 94.38 91 ILE A CA 1
ATOM 695 C C . ILE A 1 91 ? -16.785 3.612 9.672 1.00 94.38 91 ILE A C 1
ATOM 697 O O . ILE A 1 91 ? -15.901 4.292 10.193 1.00 94.38 91 ILE A O 1
ATOM 701 N N . MET A 1 92 ? -18.084 3.884 9.833 1.00 95.00 92 MET A N 1
ATOM 702 C CA . MET A 1 92 ? -18.567 4.908 10.762 1.00 95.00 92 MET A CA 1
ATOM 703 C C . MET A 1 92 ? -18.321 4.480 12.207 1.00 95.00 92 MET A C 1
ATOM 705 O O . MET A 1 92 ? -17.727 5.250 12.959 1.00 95.00 92 MET A O 1
ATOM 709 N N . ASP A 1 93 ? -18.664 3.239 12.551 1.00 94.81 93 ASP A N 1
ATOM 710 C CA . ASP A 1 93 ? -18.418 2.688 13.887 1.00 94.81 93 ASP A CA 1
ATOM 711 C C . ASP A 1 93 ? -16.916 2.681 14.212 1.00 94.81 93 ASP A C 1
ATOM 713 O O . ASP A 1 93 ? -16.492 3.075 15.298 1.00 94.81 93 ASP A O 1
ATOM 717 N N . LEU A 1 94 ? -16.079 2.273 13.251 1.00 94.44 94 LEU A N 1
ATOM 718 C CA . LEU A 1 94 ? -14.627 2.282 13.426 1.00 94.44 94 LEU A CA 1
ATOM 719 C C . LEU A 1 94 ? -14.078 3.707 13.608 1.00 94.44 94 LEU A C 1
ATOM 721 O O . LEU A 1 94 ? -13.220 3.916 14.463 1.00 94.44 94 LEU A O 1
ATOM 725 N N . ARG A 1 95 ? -14.580 4.693 12.851 1.00 95.69 95 ARG A N 1
ATOM 726 C CA . ARG A 1 95 ? -14.201 6.106 13.027 1.00 95.69 95 ARG A CA 1
ATOM 727 C C . ARG A 1 95 ? -14.533 6.616 14.419 1.00 95.69 95 ARG A C 1
ATOM 729 O O . ARG A 1 95 ? -13.678 7.244 15.030 1.00 95.69 95 ARG A O 1
ATOM 736 N N . GLU A 1 96 ? -15.725 6.319 14.925 1.00 96.56 96 GLU A N 1
ATOM 737 C CA . GLU A 1 96 ? -16.137 6.748 16.263 1.00 96.56 96 GLU A CA 1
ATOM 738 C C . GLU A 1 96 ? -15.197 6.194 17.344 1.00 96.56 96 GLU A C 1
ATOM 740 O O . GLU A 1 96 ? -14.757 6.936 18.225 1.00 96.56 96 GLU A O 1
ATOM 745 N N . ARG A 1 97 ? -14.805 4.915 17.246 1.00 96.31 97 ARG A N 1
ATOM 746 C CA . ARG A 1 97 ? -13.825 4.326 18.174 1.00 96.31 97 ARG A CA 1
ATOM 747 C C . ARG A 1 97 ? -12.461 5.005 18.093 1.00 96.31 97 ARG A C 1
ATOM 749 O O . ARG A 1 97 ? -11.882 5.323 19.130 1.00 96.31 97 ARG A O 1
ATOM 756 N N . VAL A 1 98 ? -11.967 5.264 16.881 1.00 96.06 98 VAL A N 1
ATOM 757 C CA . VAL A 1 98 ? -10.693 5.967 16.658 1.00 96.06 98 VAL A CA 1
ATOM 758 C C . VAL A 1 98 ? -10.732 7.382 17.231 1.00 96.06 98 VAL A C 1
ATOM 760 O O . VAL A 1 98 ? -9.816 7.782 17.947 1.00 96.06 98 VAL A O 1
ATOM 763 N N . GLU A 1 99 ? -11.799 8.133 16.966 1.00 96.06 99 GLU A N 1
ATOM 764 C CA . GLU A 1 99 ? -11.987 9.485 17.495 1.00 96.06 99 GLU A CA 1
ATOM 765 C C . GLU A 1 99 ? -12.059 9.482 19.026 1.00 96.06 99 GLU A C 1
ATOM 767 O O . GLU A 1 99 ? -11.396 10.295 19.668 1.00 96.06 99 GLU A O 1
ATOM 772 N N . SER A 1 100 ? -12.785 8.529 19.618 1.00 96.62 100 SER A N 1
ATOM 773 C CA . SER A 1 100 ? -12.858 8.353 21.071 1.00 96.62 100 SER A CA 1
ATOM 774 C C . SER A 1 100 ? -11.490 8.033 21.683 1.00 96.62 100 SER A C 1
ATOM 776 O O . SER A 1 100 ? -11.084 8.668 22.661 1.00 96.62 100 SER A O 1
ATOM 778 N N . ALA A 1 101 ? -10.734 7.112 21.076 1.00 95.75 101 ALA A N 1
ATOM 779 C CA . ALA A 1 101 ? -9.394 6.751 21.529 1.00 95.75 101 ALA A CA 1
ATOM 780 C C . ALA A 1 101 ? -8.436 7.950 21.475 1.00 95.75 101 ALA A C 1
ATOM 782 O O . ALA A 1 101 ? -7.722 8.211 22.443 1.00 95.75 101 ALA A O 1
ATOM 783 N N . LEU A 1 102 ? -8.463 8.732 20.393 1.00 94.00 102 LEU A N 1
ATOM 784 C CA . LEU A 1 102 ? -7.633 9.931 20.252 1.00 94.00 102 LEU A CA 1
ATOM 785 C C . LEU A 1 102 ? -8.035 11.032 21.240 1.00 94.00 102 LEU A C 1
ATOM 787 O O . LEU A 1 102 ? -7.167 11.639 21.865 1.00 94.00 102 LEU A O 1
ATOM 791 N N . ALA A 1 103 ? -9.337 11.268 21.416 1.00 96.31 103 ALA A N 1
ATOM 792 C CA . ALA A 1 103 ? -9.857 12.270 22.343 1.00 96.31 103 ALA A CA 1
ATOM 793 C C . ALA A 1 103 ? -9.558 11.929 23.811 1.00 96.31 103 ALA A C 1
ATOM 795 O O . ALA A 1 103 ? -9.420 12.832 24.634 1.00 96.31 103 ALA A O 1
ATOM 796 N N . SER A 1 104 ? -9.439 10.639 24.139 1.00 96.06 104 SER A N 1
ATOM 797 C CA . SER A 1 104 ? -9.120 10.189 25.496 1.00 96.06 104 SER A CA 1
ATOM 798 C C . SER A 1 104 ? -7.693 10.542 25.934 1.00 96.06 104 SER A C 1
ATOM 800 O O . SER A 1 104 ? -7.431 10.640 27.131 1.00 96.06 104 SER A O 1
ATOM 802 N N . GLY A 1 105 ? -6.765 10.711 24.982 1.00 93.12 105 GLY A N 1
ATOM 803 C CA . GLY A 1 105 ? -5.335 10.856 25.263 1.00 93.12 105 GLY A CA 1
ATOM 804 C C . GLY A 1 105 ? -4.673 9.600 25.849 1.00 93.12 105 GLY A C 1
ATOM 805 O O . GLY A 1 105 ? -3.493 9.657 26.189 1.00 93.12 105 GLY A O 1
ATOM 806 N N . ASP A 1 106 ? -5.396 8.479 25.962 1.00 94.62 106 ASP A N 1
ATOM 807 C CA . ASP A 1 106 ? -4.872 7.205 26.455 1.00 94.62 106 ASP A CA 1
ATOM 808 C C . ASP A 1 106 ? -4.028 6.516 25.360 1.00 94.62 106 ASP A C 1
ATOM 810 O O . ASP A 1 106 ? -4.574 6.096 24.327 1.00 94.62 106 ASP A O 1
ATOM 814 N N . PRO A 1 107 ? -2.702 6.369 25.555 1.00 92.75 107 PRO A N 1
ATOM 815 C CA . PRO A 1 107 ? -1.845 5.696 24.587 1.00 92.75 107 PRO A CA 1
ATOM 816 C C . PRO A 1 107 ? -2.231 4.225 24.379 1.00 92.75 107 PRO A C 1
ATOM 818 O O . PRO A 1 107 ? -2.063 3.718 23.267 1.00 92.75 107 PRO A O 1
ATOM 821 N N . ASP A 1 108 ? -2.798 3.552 25.386 1.00 95.00 108 ASP A N 1
ATOM 822 C CA . ASP A 1 108 ? -3.221 2.158 25.260 1.00 95.00 108 ASP A CA 1
ATOM 823 C C . ASP A 1 108 ? -4.510 2.043 24.439 1.00 95.00 108 ASP A C 1
ATOM 825 O O . ASP A 1 108 ? -4.636 1.134 23.617 1.00 95.00 108 ASP A O 1
ATOM 829 N N . ALA A 1 109 ? -5.463 2.970 24.600 1.00 95.31 109 ALA A N 1
ATOM 830 C CA . ALA A 1 109 ? -6.647 3.047 23.739 1.00 95.31 109 ALA A CA 1
ATOM 831 C C . ALA A 1 109 ? -6.264 3.275 22.278 1.00 95.31 109 ALA A C 1
ATOM 833 O O . ALA A 1 109 ? -6.729 2.553 21.395 1.00 95.31 109 ALA A O 1
ATOM 834 N N . ARG A 1 110 ? -5.357 4.224 22.030 1.00 95.25 110 ARG A N 1
ATOM 835 C CA . ARG A 1 110 ? -4.825 4.491 20.691 1.00 95.25 110 ARG A CA 1
ATOM 836 C C . ARG A 1 110 ? -4.130 3.262 20.101 1.00 95.25 110 ARG A C 1
ATOM 838 O O . ARG A 1 110 ? -4.371 2.930 18.942 1.00 95.25 110 ARG A O 1
ATOM 845 N N . ARG A 1 111 ? -3.300 2.566 20.888 1.00 94.56 111 ARG A N 1
ATOM 846 C CA . ARG A 1 111 ? -2.611 1.340 20.454 1.00 94.56 111 ARG A CA 1
ATOM 847 C C . ARG A 1 111 ? -3.599 0.231 20.091 1.00 94.56 111 ARG A C 1
ATOM 849 O O . ARG A 1 111 ? -3.432 -0.379 19.041 1.00 94.56 111 ARG A O 1
ATOM 856 N N . ARG A 1 112 ? -4.644 0.013 20.900 1.00 96.00 112 ARG A N 1
ATOM 857 C CA . ARG A 1 112 ? -5.686 -0.994 20.624 1.00 96.00 112 ARG A CA 1
ATOM 858 C C . ARG A 1 112 ? -6.383 -0.754 19.285 1.00 96.00 112 ARG A C 1
ATOM 860 O O . ARG A 1 112 ? -6.527 -1.693 18.505 1.00 96.00 112 ARG A O 1
ATOM 867 N N . GLU A 1 113 ? -6.786 0.484 19.002 1.00 96.44 113 GLU A N 1
ATOM 868 C CA . GLU A 1 113 ? -7.438 0.797 17.723 1.00 96.44 113 GLU A CA 1
ATOM 869 C C . GLU A 1 113 ? -6.460 0.709 16.541 1.00 96.44 113 GLU A C 1
ATOM 871 O O . GLU A 1 113 ? -6.850 0.269 15.459 1.00 96.44 113 GLU A O 1
ATOM 876 N N . LEU A 1 114 ? -5.181 1.053 16.742 1.00 95.81 114 LEU A N 1
ATOM 877 C CA . LEU A 1 114 ? -4.148 0.874 15.717 1.00 95.81 114 LEU A CA 1
ATOM 878 C C . LEU A 1 114 ? -3.951 -0.606 15.385 1.00 95.81 114 LEU A C 1
ATOM 880 O O . LEU A 1 114 ? -3.977 -0.971 14.212 1.00 95.81 114 LEU A O 1
ATOM 884 N N . ASP A 1 115 ? -3.823 -1.469 16.390 1.00 95.69 115 ASP A N 1
ATOM 885 C CA . ASP A 1 115 ? -3.670 -2.911 16.183 1.00 95.69 115 ASP A CA 1
ATOM 886 C C . ASP A 1 115 ? -4.893 -3.509 15.463 1.00 95.69 115 ASP A C 1
ATOM 888 O O . ASP A 1 115 ? -4.741 -4.320 14.546 1.00 95.69 115 ASP A O 1
ATOM 892 N N . ALA A 1 116 ? -6.105 -3.054 15.804 1.00 95.69 116 ALA A N 1
ATOM 893 C CA . ALA A 1 116 ? -7.332 -3.454 15.117 1.00 95.69 116 ALA A CA 1
ATOM 894 C C . ALA A 1 116 ? -7.350 -3.013 13.640 1.00 95.69 116 ALA A C 1
ATOM 896 O O . ALA A 1 116 ? -7.675 -3.813 12.758 1.00 95.69 116 ALA A O 1
ATOM 897 N N . ALA A 1 117 ? -6.957 -1.770 13.347 1.00 95.50 117 ALA A N 1
ATOM 898 C CA . ALA A 1 117 ? -6.872 -1.266 11.977 1.00 95.50 117 ALA A CA 1
ATOM 899 C C . ALA A 1 117 ? -5.797 -2.004 11.157 1.00 95.50 117 ALA A C 1
ATOM 901 O O . ALA A 1 117 ? -6.016 -2.334 9.989 1.00 95.50 117 ALA A O 1
ATOM 902 N N . LEU A 1 118 ? -4.656 -2.334 11.772 1.00 95.50 118 LEU A N 1
ATOM 903 C CA . LEU A 1 118 ? -3.583 -3.110 11.146 1.00 95.50 118 LEU A CA 1
ATOM 904 C C . LEU A 1 118 ? -4.008 -4.551 10.831 1.00 95.50 118 LEU A C 1
ATOM 906 O O . LEU A 1 118 ? -3.644 -5.065 9.771 1.00 95.50 118 LEU A O 1
ATOM 910 N N . ALA A 1 119 ? -4.794 -5.187 11.703 1.00 96.06 119 ALA A N 1
ATOM 911 C CA . ALA A 1 119 ? -5.384 -6.497 11.430 1.00 96.06 119 ALA A CA 1
ATOM 912 C C . ALA A 1 119 ? -6.362 -6.426 10.246 1.00 96.06 119 ALA A C 1
ATOM 914 O O . ALA A 1 119 ? -6.246 -7.195 9.292 1.00 96.06 119 ALA A O 1
ATOM 915 N N . GLN A 1 120 ? -7.251 -5.427 10.233 1.00 96.00 120 GLN A N 1
ATOM 916 C CA . GLN A 1 120 ? -8.193 -5.236 9.129 1.00 96.00 120 GLN A CA 1
ATOM 917 C C . GLN A 1 120 ? -7.479 -4.953 7.796 1.00 96.00 120 GLN A C 1
ATOM 919 O O . GLN A 1 120 ? -7.911 -5.424 6.742 1.00 96.00 120 GLN A O 1
ATOM 924 N N . ARG A 1 121 ? -6.353 -4.229 7.822 1.00 96.00 121 ARG A N 1
ATOM 925 C CA . ARG A 1 121 ? -5.486 -4.044 6.651 1.00 96.00 121 ARG A CA 1
ATOM 926 C C . ARG A 1 121 ? -4.968 -5.375 6.105 1.00 96.00 121 ARG A C 1
ATOM 928 O O . ARG A 1 121 ? -5.018 -5.591 4.896 1.00 96.00 121 ARG A O 1
ATOM 935 N N . GLN A 1 122 ? -4.490 -6.271 6.969 1.00 96.31 122 GLN A N 1
ATOM 936 C CA . GLN A 1 122 ? -4.019 -7.594 6.542 1.00 96.31 122 GLN A CA 1
ATOM 937 C C . GLN A 1 122 ? -5.141 -8.406 5.882 1.00 96.31 122 GLN A C 1
ATOM 939 O O . GLN A 1 122 ? -4.912 -9.019 4.840 1.00 96.31 122 GLN A O 1
ATOM 944 N N . ASP A 1 123 ? -6.365 -8.342 6.411 1.00 97.00 123 ASP A N 1
ATOM 945 C CA . ASP A 1 123 ? -7.527 -8.994 5.796 1.00 97.00 123 ASP A CA 1
ATOM 946 C C . ASP A 1 123 ? -7.825 -8.449 4.393 1.00 97.00 123 ASP A C 1
ATOM 948 O O . ASP A 1 123 ? -8.099 -9.220 3.465 1.00 97.00 123 ASP A O 1
ATOM 952 N N . TYR A 1 124 ? -7.726 -7.128 4.201 1.00 96.81 124 TYR A N 1
ATOM 953 C CA . TYR A 1 124 ? -7.845 -6.520 2.875 1.00 96.81 124 TYR A CA 1
ATOM 954 C C . TYR A 1 124 ? -6.733 -6.981 1.935 1.00 96.81 124 TYR A C 1
ATOM 956 O O . TYR A 1 124 ? -7.030 -7.347 0.798 1.00 96.81 124 TYR A O 1
ATOM 964 N N . HIS A 1 125 ? -5.479 -7.021 2.395 1.00 96.56 125 HIS A N 1
ATOM 965 C CA . HIS A 1 125 ? -4.360 -7.508 1.584 1.00 96.56 125 HIS A CA 1
ATOM 966 C C . HIS A 1 125 ? -4.590 -8.951 1.120 1.00 96.56 125 HIS A C 1
ATOM 968 O O . HIS A 1 125 ? -4.439 -9.234 -0.068 1.00 96.56 125 HIS A O 1
ATOM 974 N N . HIS A 1 126 ? -4.998 -9.850 2.023 1.00 96.69 126 HIS A N 1
ATOM 975 C CA . HIS A 1 126 ? -5.303 -11.241 1.681 1.00 96.69 126 HIS A CA 1
ATOM 976 C C . HIS A 1 126 ? -6.438 -11.334 0.659 1.00 96.69 126 HIS A C 1
ATOM 978 O O . HIS A 1 126 ? -6.284 -11.963 -0.385 1.00 96.69 126 HIS A O 1
ATOM 984 N N . ARG A 1 127 ? -7.549 -10.631 0.897 1.00 96.62 127 ARG A N 1
ATOM 985 C CA . ARG A 1 127 ? -8.696 -10.648 -0.016 1.00 96.62 127 ARG A CA 1
ATOM 986 C C . ARG A 1 127 ? -8.347 -10.105 -1.401 1.00 96.62 127 ARG A C 1
ATOM 988 O O . ARG A 1 127 ? -8.756 -10.677 -2.406 1.00 96.62 127 ARG A O 1
ATOM 995 N N . ILE A 1 128 ? -7.605 -9.001 -1.472 1.00 96.69 128 ILE A N 1
ATOM 996 C CA . ILE A 1 128 ? -7.179 -8.395 -2.740 1.00 96.69 128 ILE A CA 1
ATOM 997 C C . ILE A 1 128 ? -6.217 -9.328 -3.483 1.00 96.69 128 ILE A C 1
ATOM 999 O O . ILE A 1 128 ? -6.369 -9.514 -4.690 1.00 96.69 128 ILE A O 1
ATOM 1003 N N . ARG A 1 129 ? -5.273 -9.956 -2.771 1.00 95.50 129 ARG A N 1
ATOM 1004 C CA . ARG A 1 129 ? -4.377 -10.973 -3.334 1.00 95.50 129 ARG A CA 1
ATOM 1005 C C . ARG A 1 129 ? -5.167 -12.111 -3.975 1.00 95.50 129 ARG A C 1
ATOM 1007 O O . ARG A 1 129 ? -4.911 -12.433 -5.132 1.00 95.50 129 ARG A O 1
ATOM 1014 N N . ASP A 1 130 ? -6.133 -12.673 -3.256 1.00 94.62 130 ASP A N 1
ATOM 1015 C CA . ASP A 1 130 ? -6.957 -13.776 -3.754 1.00 94.62 130 ASP A CA 1
ATOM 1016 C C . ASP A 1 130 ? -7.741 -13.365 -5.005 1.00 94.62 130 ASP A C 1
ATOM 1018 O O . ASP A 1 130 ? -7.774 -14.100 -5.992 1.00 94.62 130 ASP A O 1
ATOM 1022 N N . LEU A 1 131 ? -8.306 -12.153 -5.019 1.00 94.69 131 LEU A N 1
ATOM 1023 C CA . LEU A 1 131 ? -8.999 -11.625 -6.195 1.00 94.69 131 LEU A CA 1
ATOM 1024 C C . LEU A 1 131 ? -8.062 -11.457 -7.401 1.00 94.69 131 LEU A C 1
ATOM 1026 O O . LEU A 1 131 ? -8.456 -11.782 -8.520 1.00 94.69 131 LEU A O 1
ATOM 1030 N N . PHE A 1 132 ? -6.822 -11.000 -7.200 1.00 93.38 132 PHE A N 1
ATOM 1031 C CA . PHE A 1 132 ? -5.838 -10.914 -8.285 1.00 93.38 132 PHE A CA 1
ATOM 1032 C C . PHE A 1 132 ? -5.413 -12.292 -8.807 1.00 93.38 132 PHE A C 1
ATOM 1034 O O . PHE A 1 132 ? -5.281 -12.455 -10.019 1.00 93.38 132 PHE A O 1
ATOM 1041 N N . ILE A 1 133 ? -5.261 -13.294 -7.933 1.00 91.00 133 ILE A N 1
ATOM 1042 C CA . ILE A 1 133 ? -4.991 -14.688 -8.333 1.00 91.00 133 ILE A CA 1
ATOM 1043 C C . ILE A 1 133 ? -6.147 -15.243 -9.178 1.00 91.00 133 ILE A C 1
ATOM 1045 O O . ILE A 1 133 ? -5.930 -15.942 -10.170 1.00 91.00 133 ILE A O 1
ATOM 1049 N N . LEU A 1 134 ? -7.389 -14.908 -8.830 1.00 89.81 134 LEU A N 1
ATOM 1050 C CA . LEU A 1 134 ? -8.556 -15.301 -9.621 1.00 89.81 134 LEU A CA 1
ATOM 1051 C C . LEU A 1 134 ? -8.625 -14.575 -10.976 1.00 89.81 134 LEU A C 1
ATOM 1053 O O . LEU A 1 134 ? -9.185 -15.124 -11.924 1.00 89.81 134 LEU A O 1
ATOM 1057 N N . ALA A 1 135 ? -8.052 -13.371 -11.079 1.00 86.88 135 ALA A N 1
ATOM 1058 C CA . ALA A 1 135 ? -8.091 -12.532 -12.279 1.00 86.88 135 ALA A CA 1
ATOM 1059 C C . ALA A 1 135 ? -6.979 -12.828 -13.309 1.00 86.88 135 ALA A C 1
ATOM 1061 O O . ALA A 1 135 ? -7.059 -12.347 -14.438 1.00 86.88 135 ALA A O 1
ATOM 1062 N N . THR A 1 136 ? -5.941 -13.592 -12.949 1.00 72.06 136 THR A N 1
ATOM 1063 C CA . THR A 1 136 ? -4.795 -13.918 -13.828 1.00 72.06 136 THR A CA 1
ATOM 1064 C C . THR A 1 136 ? -5.150 -14.777 -15.077 1.00 72.06 136 THR A C 1
ATOM 1066 O O . THR A 1 136 ? -6.147 -15.501 -15.088 1.00 72.06 136 THR A O 1
ATOM 1069 N N . PRO A 1 137 ? -4.344 -14.750 -16.168 1.00 56.53 137 PRO A N 1
ATOM 1070 C CA . PRO A 1 137 ? -4.804 -14.479 -17.545 1.00 56.53 137 PRO A CA 1
ATOM 1071 C C . PRO A 1 137 ? -5.446 -15.626 -18.336 1.00 56.53 137 PRO A C 1
ATOM 1073 O O . PRO A 1 137 ? -5.751 -15.444 -19.513 1.00 56.53 137 PRO A O 1
ATOM 1076 N N . ASN A 1 138 ? -5.689 -16.804 -17.754 1.00 53.28 138 ASN A N 1
ATOM 1077 C CA . ASN A 1 138 ? -6.361 -17.881 -18.505 1.00 53.28 138 ASN A CA 1
ATOM 1078 C C . ASN A 1 138 ? -7.861 -17.622 -18.734 1.00 53.28 138 ASN A C 1
ATOM 1080 O O . ASN A 1 138 ? -8.547 -18.425 -19.367 1.00 53.28 138 ASN A O 1
ATOM 1084 N N . ARG A 1 139 ? -8.377 -16.494 -18.245 1.00 51.72 139 ARG A N 1
ATOM 1085 C CA . ARG A 1 139 ? -9.691 -15.948 -18.572 1.00 51.72 139 ARG A CA 1
ATOM 1086 C C . ARG A 1 139 ? -9.485 -14.447 -18.719 1.00 51.72 139 ARG A C 1
ATOM 1088 O O . ARG A 1 139 ? -9.110 -13.814 -17.740 1.00 51.72 139 ARG A O 1
ATOM 1095 N N . GLY A 1 140 ? -9.641 -13.896 -19.927 1.00 53.31 140 GLY A N 1
ATOM 1096 C CA . GLY A 1 140 ? -9.580 -12.444 -20.140 1.00 53.31 140 GLY A CA 1
ATOM 1097 C C . GLY A 1 140 ? -10.376 -11.723 -19.051 1.00 53.31 140 GLY A C 1
ATOM 1098 O O . GLY A 1 140 ? -11.427 -12.230 -18.659 1.00 53.31 140 GLY A O 1
ATOM 1099 N N . GLY A 1 141 ? -9.818 -10.630 -18.518 1.00 58.28 141 GLY A N 1
ATOM 1100 C CA . GLY A 1 141 ? -10.244 -10.019 -17.259 1.00 58.28 141 GLY A CA 1
ATOM 1101 C C . GLY A 1 141 ? -11.760 -10.018 -17.088 1.00 58.28 141 GLY A C 1
ATOM 1102 O O . GLY A 1 141 ? -12.484 -9.372 -17.845 1.00 58.28 141 GLY A O 1
ATOM 1103 N N . ASP A 1 142 ? -12.249 -10.783 -16.111 1.00 76.88 142 ASP A N 1
ATOM 1104 C CA . ASP A 1 142 ? -13.668 -10.821 -15.783 1.00 76.88 142 ASP A CA 1
ATOM 1105 C C . ASP A 1 142 ? -14.041 -9.436 -15.240 1.00 76.88 142 ASP A C 1
ATOM 1107 O O . ASP A 1 142 ? -13.697 -9.084 -14.113 1.00 76.88 142 ASP A O 1
ATOM 1111 N N . ALA A 1 143 ? -14.654 -8.587 -16.070 1.00 84.75 143 ALA A N 1
ATOM 1112 C CA . ALA A 1 143 ? -14.955 -7.197 -15.719 1.00 84.75 143 ALA A CA 1
ATOM 1113 C C . ALA A 1 143 ? -15.673 -7.051 -14.352 1.00 84.75 143 ALA A C 1
ATOM 1115 O O . ALA A 1 143 ? -15.345 -6.127 -13.602 1.00 84.75 143 ALA A O 1
ATOM 1116 N N . PRO A 1 144 ? -16.616 -7.941 -13.976 1.00 91.12 144 PRO A N 1
ATOM 1117 C CA . PRO A 1 144 ? -17.084 -8.109 -12.600 1.00 91.12 144 PRO A CA 1
ATOM 1118 C C . PRO A 1 144 ? -15.986 -8.245 -11.532 1.00 91.12 144 PRO A C 1
ATOM 1120 O O . PRO A 1 144 ? -16.015 -7.510 -10.546 1.00 91.12 144 PRO A O 1
ATOM 1123 N N . LEU A 1 145 ? -15.015 -9.137 -11.726 1.00 92.31 145 LEU A N 1
ATOM 1124 C CA . LEU A 1 145 ? -13.911 -9.374 -10.794 1.00 92.31 145 LEU A CA 1
ATOM 1125 C C . LEU A 1 145 ? -12.992 -8.151 -10.676 1.00 92.31 145 LEU A C 1
ATOM 1127 O O . LEU A 1 145 ? -12.602 -7.774 -9.574 1.00 92.31 145 LEU A O 1
ATOM 1131 N N . LEU A 1 146 ? -12.708 -7.464 -11.785 1.00 94.06 146 LEU A N 1
ATOM 1132 C CA . LEU A 1 146 ? -11.902 -6.235 -11.775 1.00 94.06 146 LEU A CA 1
ATOM 1133 C C . LEU A 1 146 ? -12.598 -5.094 -11.016 1.00 94.06 146 LEU A C 1
ATOM 1135 O O . LEU A 1 146 ? -11.961 -4.378 -10.239 1.00 94.06 146 LEU A O 1
ATOM 1139 N N . ARG A 1 147 ? -13.923 -4.954 -11.169 1.00 95.31 147 ARG A N 1
ATOM 1140 C CA . ARG A 1 147 ? -14.729 -4.036 -10.342 1.00 95.31 147 ARG A CA 1
ATOM 1141 C C . ARG A 1 147 ? -14.739 -4.447 -8.871 1.00 95.31 147 ARG A C 1
ATOM 1143 O O . ARG A 1 147 ? -14.693 -3.587 -7.991 1.00 95.31 147 ARG A O 1
ATOM 1150 N N . GLN A 1 148 ? -14.759 -5.747 -8.584 1.00 96.12 148 GLN A N 1
ATOM 1151 C CA . GLN A 1 148 ? -14.668 -6.245 -7.214 1.00 96.12 148 GLN A CA 1
ATOM 1152 C C . GLN A 1 148 ? -13.316 -5.896 -6.578 1.00 96.12 148 GLN A C 1
ATOM 1154 O O . GLN A 1 148 ? -13.297 -5.408 -5.449 1.00 96.12 148 GLN A O 1
ATOM 1159 N N . ILE A 1 149 ? -12.204 -6.056 -7.306 1.00 96.75 149 ILE A N 1
ATOM 1160 C CA . ILE A 1 149 ? -10.872 -5.616 -6.862 1.00 96.75 149 ILE A CA 1
ATOM 1161 C C . ILE A 1 149 ? -10.891 -4.116 -6.561 1.00 96.75 149 ILE A C 1
ATOM 1163 O O . ILE A 1 149 ? -10.527 -3.718 -5.457 1.00 96.75 149 ILE A O 1
ATOM 1167 N N . ARG A 1 150 ? -11.389 -3.280 -7.483 1.00 97.62 150 ARG A N 1
ATOM 1168 C CA . ARG A 1 150 ? -11.515 -1.827 -7.268 1.00 97.62 150 ARG A CA 1
ATOM 1169 C C . ARG A 1 150 ? -12.325 -1.484 -6.019 1.00 97.62 150 ARG A C 1
ATOM 1171 O O . ARG A 1 150 ? -11.920 -0.616 -5.250 1.00 97.62 150 ARG A O 1
ATOM 1178 N N . THR A 1 151 ? -13.430 -2.189 -5.796 1.00 97.88 151 THR A N 1
ATOM 1179 C CA . THR A 1 151 ? -14.285 -2.017 -4.615 1.00 97.88 151 THR A CA 1
ATOM 1180 C C . THR A 1 151 ? -13.524 -2.327 -3.320 1.00 97.88 151 THR A C 1
ATOM 1182 O O . THR A 1 151 ? -13.636 -1.580 -2.348 1.00 97.88 151 THR A O 1
ATOM 1185 N N . GLN A 1 152 ? -12.705 -3.387 -3.300 1.00 98.06 152 GLN A N 1
ATOM 1186 C CA . GLN A 1 152 ? -11.859 -3.700 -2.141 1.00 98.06 152 GLN A CA 1
ATOM 1187 C C . GLN A 1 152 ? -10.718 -2.688 -1.961 1.00 98.06 152 GLN A C 1
ATOM 1189 O O . GLN A 1 152 ? -10.462 -2.278 -0.834 1.00 98.06 152 GLN A O 1
ATOM 1194 N N . LEU A 1 153 ? -10.083 -2.224 -3.046 1.00 97.88 153 LEU A N 1
ATOM 1195 C CA . LEU A 1 153 ? -9.065 -1.164 -2.990 1.00 97.88 153 LEU A CA 1
ATOM 1196 C C . LEU A 1 153 ? -9.636 0.143 -2.423 1.00 97.88 153 LEU A C 1
ATOM 1198 O O . LEU A 1 153 ? -8.987 0.805 -1.615 1.00 97.88 153 LEU A O 1
ATOM 1202 N N . ASN A 1 154 ? -10.863 0.503 -2.814 1.00 97.69 154 ASN A N 1
ATOM 1203 C CA . ASN A 1 154 ? -11.558 1.668 -2.271 1.00 97.69 154 ASN A CA 1
ATOM 1204 C C . ASN A 1 154 ? -11.738 1.543 -0.757 1.00 97.69 154 ASN A C 1
ATOM 1206 O O . ASN A 1 154 ? -11.392 2.477 -0.043 1.00 97.69 154 ASN A O 1
ATOM 1210 N N . ALA A 1 155 ? -12.239 0.404 -0.273 1.00 97.56 155 ALA A N 1
ATOM 1211 C CA . ALA A 1 155 ? -12.459 0.170 1.152 1.00 97.56 155 ALA A CA 1
ATOM 1212 C C . ALA A 1 155 ? -11.148 0.148 1.953 1.00 97.56 155 ALA A C 1
ATOM 1214 O O . ALA A 1 155 ? -11.050 0.798 2.994 1.00 97.56 155 ALA A O 1
ATOM 1215 N N . TRP A 1 156 ? -10.114 -0.514 1.430 1.00 97.69 156 TRP A N 1
ATOM 1216 C CA . TRP A 1 156 ? -8.792 -0.552 2.049 1.00 97.69 156 TRP A CA 1
ATOM 1217 C C . TRP A 1 156 ? -8.206 0.855 2.262 1.00 97.69 156 TRP A C 1
ATOM 1219 O O . TRP A 1 156 ? -7.703 1.144 3.346 1.00 97.69 156 TRP A O 1
ATOM 1229 N N . ARG A 1 157 ? -8.383 1.793 1.315 1.00 95.69 157 ARG A N 1
ATOM 1230 C CA . ARG A 1 157 ? -7.908 3.184 1.477 1.00 95.69 157 ARG A CA 1
ATOM 1231 C C . ARG A 1 157 ? -8.527 3.908 2.679 1.00 95.69 157 ARG A C 1
ATOM 1233 O O . ARG A 1 157 ? -7.912 4.821 3.228 1.00 95.69 157 ARG A O 1
ATOM 1240 N N . TYR A 1 158 ? -9.740 3.547 3.102 1.00 96.25 158 TYR A N 1
ATOM 1241 C CA . TYR A 1 158 ? -10.318 4.111 4.327 1.00 96.25 158 TYR A CA 1
ATOM 1242 C C . TYR A 1 158 ? -9.608 3.591 5.576 1.00 96.25 158 TYR A C 1
ATOM 1244 O O . TYR A 1 158 ? -9.441 4.363 6.514 1.00 96.25 158 TYR A O 1
ATOM 1252 N N . ILE A 1 159 ? -9.160 2.334 5.569 1.00 96.19 159 ILE A N 1
ATOM 1253 C CA . ILE A 1 159 ? -8.372 1.760 6.664 1.00 96.19 159 ILE A CA 1
ATOM 1254 C C . ILE A 1 159 ? -6.993 2.417 6.732 1.00 96.19 159 ILE A C 1
ATOM 1256 O O . ILE A 1 159 ? -6.588 2.832 7.813 1.00 96.19 159 ILE A O 1
ATOM 1260 N N . GLU A 1 160 ? -6.323 2.624 5.592 1.00 94.81 160 GLU A N 1
ATOM 1261 C CA . GLU A 1 160 ? -5.048 3.362 5.555 1.00 94.81 160 GLU A CA 1
ATOM 1262 C C . GLU A 1 160 ? -5.187 4.761 6.166 1.00 94.81 160 GLU A C 1
ATOM 1264 O O . GLU A 1 160 ? -4.390 5.147 7.012 1.00 94.81 160 GLU A O 1
ATOM 1269 N N . ARG A 1 161 ? -6.261 5.493 5.837 1.00 94.38 161 ARG A N 1
ATOM 1270 C CA . ARG A 1 161 ? -6.518 6.816 6.434 1.00 94.38 161 ARG A CA 1
ATOM 1271 C C . ARG A 1 161 ? -6.713 6.780 7.948 1.00 94.38 161 ARG A C 1
ATOM 1273 O O . ARG A 1 161 ? -6.375 7.747 8.621 1.00 94.38 161 ARG A O 1
ATOM 1280 N N . LEU A 1 162 ? -7.293 5.708 8.483 1.00 94.69 162 LEU A N 1
ATOM 1281 C CA . LEU A 1 162 ? -7.453 5.555 9.929 1.00 94.69 162 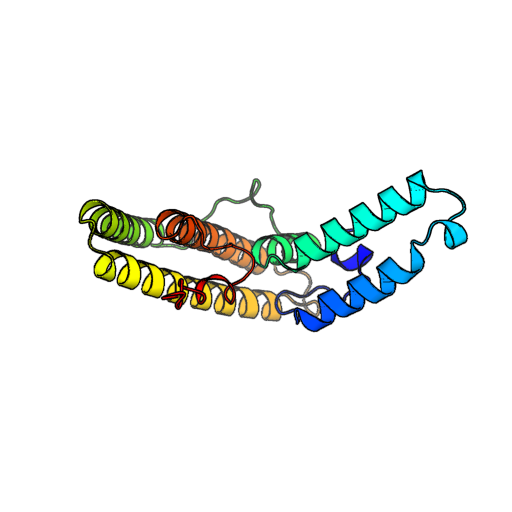LEU A CA 1
ATOM 1282 C C . LEU A 1 162 ? -6.121 5.249 10.605 1.00 94.69 162 LEU A C 1
ATOM 1284 O O . LEU A 1 162 ? -5.842 5.812 11.658 1.00 94.69 162 LEU A O 1
ATOM 1288 N N . ILE A 1 163 ? -5.285 4.416 9.982 1.00 95.00 163 ILE A N 1
ATOM 1289 C CA . ILE A 1 163 ? -3.919 4.154 10.447 1.00 95.00 163 ILE A CA 1
ATOM 1290 C C . ILE A 1 163 ? -3.108 5.458 10.443 1.00 95.00 163 ILE A C 1
ATOM 1292 O O . ILE A 1 163 ? -2.521 5.792 11.463 1.00 95.00 163 ILE A O 1
ATOM 1296 N N . GLU A 1 164 ? -3.155 6.239 9.357 1.00 92.56 164 GLU A N 1
ATOM 1297 C CA . GLU A 1 164 ? -2.498 7.556 9.241 1.00 92.56 164 GLU A CA 1
ATOM 1298 C C . GLU A 1 164 ? -2.950 8.535 10.350 1.00 92.56 164 GLU A C 1
ATOM 1300 O O . GLU A 1 164 ? -2.157 9.327 10.862 1.00 92.56 164 GLU A O 1
ATOM 1305 N N . GLN A 1 165 ? -4.226 8.485 10.747 1.00 92.75 165 GLN A N 1
ATOM 1306 C CA . GLN A 1 165 ? -4.770 9.310 11.831 1.00 92.75 165 GLN A CA 1
ATOM 1307 C C . GLN A 1 165 ? -4.326 8.816 13.217 1.00 92.75 165 GLN A C 1
ATOM 1309 O O . GLN A 1 165 ? -4.017 9.620 14.099 1.00 92.75 165 GLN A O 1
ATOM 1314 N N . LEU A 1 166 ? -4.310 7.498 13.418 1.00 92.94 166 LEU A N 1
ATOM 1315 C CA . LEU A 1 166 ? -3.878 6.852 14.655 1.00 92.94 166 LEU A CA 1
ATOM 1316 C C . LEU A 1 166 ? -2.368 6.877 14.827 1.00 92.94 166 LEU A C 1
ATOM 1318 O O . LEU A 1 166 ? -1.899 6.718 15.945 1.00 92.94 166 LEU A O 1
ATOM 1322 N N . ASP A 1 167 ? -1.586 7.064 13.778 1.00 89.00 167 ASP A N 1
ATOM 1323 C CA . ASP A 1 167 ? -0.138 7.125 13.852 1.00 89.00 167 ASP A CA 1
ATOM 1324 C C . ASP A 1 167 ? 0.423 7.936 12.684 1.00 89.00 167 ASP A C 1
ATOM 1326 O O . ASP A 1 167 ? 0.680 7.425 11.597 1.00 89.00 167 ASP A O 1
ATOM 1330 N N . SER A 1 168 ? 0.622 9.232 12.940 1.00 75.81 168 SER A N 1
ATOM 1331 C CA . SER A 1 168 ? 1.200 10.174 11.977 1.00 75.81 168 SER A CA 1
ATOM 1332 C C . SER A 1 168 ? 2.621 9.811 11.541 1.00 75.81 168 SER A C 1
ATOM 1334 O O . SER A 1 168 ? 3.069 10.303 10.507 1.00 75.81 168 SER A O 1
ATOM 1336 N N . GLU A 1 169 ? 3.332 8.986 12.316 1.00 68.06 169 GLU A N 1
ATOM 1337 C CA . GLU A 1 169 ? 4.678 8.512 11.989 1.00 68.06 169 GLU A CA 1
ATOM 1338 C C . GLU A 1 169 ? 4.665 7.145 11.293 1.00 68.06 169 GLU A C 1
ATOM 1340 O O . GLU A 1 169 ? 5.710 6.715 10.802 1.00 68.06 169 GLU A O 1
ATOM 1345 N N . TYR A 1 170 ? 3.509 6.473 11.192 1.00 61.62 170 TYR A N 1
ATOM 1346 C CA . TYR A 1 170 ? 3.396 5.170 10.541 1.00 61.62 170 TYR A CA 1
ATOM 1347 C C . TYR A 1 170 ? 3.584 5.329 9.031 1.00 61.62 170 TYR A C 1
ATOM 1349 O O . TYR A 1 170 ? 2.723 5.894 8.347 1.00 61.62 170 TYR A O 1
ATOM 1357 N N . PRO A 1 171 ? 4.690 4.832 8.455 1.00 53.09 171 PRO A N 1
ATOM 1358 C CA . PRO A 1 171 ? 4.880 4.948 7.029 1.00 53.09 171 PRO A CA 1
ATOM 1359 C C . PRO A 1 171 ? 3.945 3.953 6.339 1.00 53.09 171 PRO A C 1
ATOM 1361 O O . PRO A 1 171 ? 4.014 2.748 6.593 1.00 53.09 171 PRO A O 1
ATOM 1364 N N . ALA A 1 172 ? 3.129 4.448 5.405 1.00 53.28 172 ALA A N 1
ATOM 1365 C CA . ALA A 1 172 ? 2.318 3.627 4.498 1.00 53.28 172 ALA A CA 1
ATOM 1366 C C . ALA A 1 172 ? 3.148 2.550 3.752 1.00 53.28 172 ALA A C 1
ATOM 1368 O O . ALA A 1 172 ? 2.601 1.554 3.286 1.00 53.28 172 ALA A O 1
ATOM 1369 N N . ASP A 1 173 ? 4.476 2.723 3.704 1.00 52.78 173 ASP A N 1
ATOM 1370 C CA . ASP A 1 173 ? 5.414 1.952 2.885 1.00 52.78 173 ASP A CA 1
ATOM 1371 C C . ASP A 1 173 ? 6.337 0.990 3.653 1.00 52.78 173 ASP A C 1
ATOM 1373 O O . ASP A 1 173 ? 7.135 0.302 3.019 1.00 52.78 173 ASP A O 1
ATOM 1377 N N . ASN A 1 174 ? 6.296 0.920 4.995 1.00 45.66 174 ASN A N 1
ATOM 1378 C CA . ASN A 1 174 ? 7.184 -0.003 5.722 1.00 45.66 174 ASN A CA 1
ATOM 1379 C C . ASN A 1 174 ? 6.683 -0.404 7.132 1.00 45.66 174 ASN A C 1
ATOM 1381 O O . ASN A 1 174 ? 6.933 0.325 8.097 1.00 45.66 174 ASN A O 1
ATOM 1385 N N . PRO A 1 175 ? 6.062 -1.588 7.308 1.00 41.16 175 PRO A N 1
ATOM 1386 C CA . PRO A 1 175 ? 5.585 -2.046 8.615 1.00 41.16 175 PRO A CA 1
ATOM 1387 C C . PRO A 1 175 ? 6.709 -2.343 9.626 1.00 41.16 175 PRO A C 1
ATOM 1389 O O . PRO A 1 175 ? 6.423 -2.467 10.817 1.00 41.16 175 PRO A O 1
ATOM 1392 N N . GLU A 1 176 ? 7.975 -2.441 9.198 1.00 40.22 176 GLU A N 1
ATOM 1393 C CA . GLU A 1 176 ? 9.107 -2.711 10.098 1.00 40.22 176 GLU A CA 1
ATOM 1394 C C . GLU A 1 176 ? 9.668 -1.452 10.773 1.00 40.22 176 GLU A C 1
ATOM 1396 O O . GLU A 1 176 ? 10.281 -1.551 11.835 1.00 40.22 176 GLU A O 1
ATOM 1401 N N . ARG A 1 177 ? 9.419 -0.251 10.230 1.00 41.97 177 ARG A N 1
ATOM 1402 C CA . ARG A 1 177 ? 9.905 1.000 10.846 1.00 41.97 177 ARG A CA 1
ATOM 1403 C C . ARG A 1 177 ? 9.092 1.445 12.063 1.00 41.97 177 ARG A C 1
ATOM 1405 O O . ARG A 1 177 ? 9.654 2.074 12.949 1.00 41.97 177 ARG A O 1
ATOM 1412 N N . GLY A 1 178 ? 7.820 1.054 12.160 1.00 38.56 178 GLY A N 1
ATOM 1413 C CA . GLY A 1 178 ? 6.944 1.405 13.289 1.00 38.56 178 GLY A CA 1
ATOM 1414 C C . GLY A 1 178 ? 7.200 0.630 14.592 1.00 38.56 178 GLY A C 1
ATOM 1415 O O . GLY A 1 178 ? 6.499 0.853 15.575 1.00 38.56 178 GLY A O 1
ATOM 1416 N N . ARG A 1 179 ? 8.168 -0.305 14.619 1.00 39.50 179 ARG A N 1
ATOM 1417 C CA . ARG A 1 179 ? 8.554 -1.056 15.835 1.00 39.50 179 ARG A CA 1
ATOM 1418 C C . ARG A 1 179 ? 9.758 -0.482 16.578 1.00 39.50 179 ARG A C 1
ATOM 1420 O O . ARG A 1 179 ? 10.058 -0.959 17.667 1.00 39.50 179 ARG A O 1
ATOM 1427 N N . LEU A 1 180 ? 10.427 0.528 16.033 1.00 37.53 180 LEU A N 1
ATOM 1428 C CA . LEU A 1 180 ? 11.493 1.235 16.738 1.00 37.53 180 LEU A CA 1
ATOM 1429 C C . LEU A 1 180 ? 10.875 2.394 17.521 1.00 37.53 180 LEU A C 1
ATOM 1431 O O . LEU A 1 180 ? 10.950 3.552 17.124 1.00 37.53 180 LEU A O 1
ATOM 1435 N N . GLY A 1 181 ? 10.236 2.049 18.642 1.00 35.84 181 GLY A N 1
ATOM 1436 C CA . GLY A 1 181 ? 10.109 2.997 19.743 1.00 35.84 181 GLY A CA 1
ATOM 1437 C C . GLY A 1 181 ? 11.506 3.393 20.245 1.00 35.84 181 GLY A C 1
ATOM 1438 O O . GLY A 1 181 ? 12.471 2.663 19.996 1.00 35.84 181 GLY A O 1
ATOM 1439 N N . PRO A 1 182 ? 11.646 4.543 20.920 1.00 37.06 182 PRO A N 1
ATOM 1440 C CA . PRO A 1 182 ? 12.934 5.015 21.403 1.00 37.06 182 PRO A CA 1
ATOM 1441 C C . PRO A 1 182 ? 13.403 4.137 22.568 1.00 37.06 182 PRO A C 1
ATOM 1443 O O . PRO A 1 182 ? 13.138 4.434 23.731 1.00 37.06 182 PRO A O 1
ATOM 1446 N N . ASP A 1 183 ? 14.108 3.050 22.263 1.00 37.00 183 ASP A N 1
ATOM 1447 C CA . ASP A 1 183 ? 14.929 2.370 23.251 1.00 37.00 183 ASP A CA 1
ATOM 1448 C C . ASP A 1 183 ? 16.225 3.163 23.441 1.00 37.00 183 ASP A C 1
ATOM 1450 O O . ASP A 1 183 ? 17.139 3.127 22.624 1.00 37.00 183 ASP A O 1
ATOM 1454 N N . SER A 1 184 ? 16.271 3.831 24.592 1.00 38.97 184 SER A N 1
ATOM 1455 C CA . SER A 1 184 ? 17.449 3.921 25.453 1.00 38.97 184 SER A CA 1
ATOM 1456 C C . SER A 1 184 ? 18.680 4.657 24.915 1.00 38.97 184 SER A C 1
ATOM 1458 O O . SER A 1 184 ? 19.610 4.041 24.413 1.00 38.97 184 SER A O 1
ATOM 1460 N N . GLU A 1 185 ? 18.791 5.939 25.267 1.00 32.66 185 GLU A N 1
ATOM 1461 C CA . GLU A 1 185 ? 20.059 6.466 25.789 1.00 32.66 185 GLU A CA 1
ATOM 1462 C C . GLU A 1 185 ? 19.792 7.181 27.122 1.00 32.66 185 GLU A C 1
ATOM 1464 O O . GLU A 1 185 ? 19.508 8.374 27.197 1.00 32.66 185 GLU A O 1
ATOM 1469 N N . GLN A 1 186 ? 19.835 6.390 28.200 1.00 37.31 186 GLN A N 1
ATOM 1470 C CA . GLN A 1 186 ? 20.416 6.859 29.453 1.00 37.31 186 GLN A CA 1
ATOM 1471 C C . GLN A 1 186 ? 21.935 6.812 29.271 1.00 37.31 186 GLN A C 1
ATOM 1473 O O . GLN A 1 186 ? 22.487 5.738 29.024 1.00 37.31 186 GLN A O 1
ATOM 1478 N N . GLY A 1 187 ? 22.574 7.970 29.399 1.00 36.47 187 GLY A N 1
ATOM 1479 C CA . GLY A 1 187 ? 24.020 8.168 29.397 1.00 36.47 187 GLY A CA 1
ATOM 1480 C C . GLY A 1 187 ? 24.339 9.605 29.758 1.00 36.47 187 GLY A C 1
ATOM 1481 O O . GLY A 1 187 ? 24.114 10.472 28.889 1.00 36.47 187 GLY A O 1
#

Foldseek 3Di:
DPDALCNLLVHDQALPDDLVSLVVSLVVQLVCLDCVNVVDPVSSVVSNVVSVVSSVLCLQSLSSLQVSLVVLVFDHCVRDLAADPPLVVVLVVLVVQLVVLVVVVDLVSLVVSLVVLVVVLVVLSVVLNVLSVVQDDPPRGPRVSSSVSSNSSSSSVSSVVSNCSSDVPDDSRDPVVVPDDDPDDPD

Secondary structure (DSSP, 8-state):
----HHHHHT----SS--HHHHHHHHHHHHTT--HHHHS-HHHHHHHHHHHHHHHHHHHSHHHHHHHHHHHTTPPPTTT-----TTHHHHHHHHHHHHHHHHHHT-HHHHHHHHHHHHHHHHHHHHHHHHHHHHHSTTS---HHHHHHHHHHHHHHHHHHHHHHHH-TT--TT-TTGGG--------

Sequence (187 aa):
MPEDAFDILGLEPGFDLDPARIERAFLTRAAQTHPDLVGDDDRAAALAARLTDARRQLDNLETRANLLLARLDGPGKDQDKSLPSGFLVEIMDLRERVESALASGDPDARRRELDAALAQRQDYHHRIRDLFILATPNRGGDAPLLRQIRTQLNAWRYIERLIEQLDSEYPADNPERGRLGPDSEQG

Radius of gyration: 19.83 Å; chains: 1; bounding box: 53×33×53 Å

pLDDT: mean 86.78, std 17.03, range [32.66, 98.06]